Protein AF-A0A560RWA6-F1 (afdb_monomer)

Foldseek 3Di:
DDWDQDPVRDIDDPQDDDPDRDDDPVRVLVSLLVVLVVVVVVVVHDDDPVLSVVLSVQLVVVVVVLLVVLVVCCVPVVDDSNRSCVVSDDDPVNSVVSSVVSDCQVVLVVQLVVLLVLLVVLLVVCCVVCVPPDDPVLNVLLVVLSVLSNPADSVLSVVCQCQQQLLDQRPDDDSLSSNLLSVLSSVQPDRFDSDRHTWFAAPVRAIEEEYSAADADPVSVVSSLVSNQVSVVVDVSSVVSCQRHQEYEGEHDDAKDKRKHQDQDPPDPDPPDPDPDPPPPRPRPIRIHIYGYSVVVNVRRHD

Radius of gyration: 27.11 Å; Cα contacts (8 Å, |Δi|>4): 333; chains: 1; bounding box: 69×52×71 Å

Structure (mmCIF, N/CA/C/O backbone):
data_AF-A0A560RWA6-F1
#
_entry.id   AF-A0A560RWA6-F1
#
loop_
_atom_site.group_PDB
_atom_site.id
_atom_site.type_symbol
_atom_site.label_atom_id
_atom_site.label_alt_id
_atom_site.label_comp_id
_atom_site.label_asym_id
_atom_site.label_entity_id
_atom_site.label_seq_id
_atom_site.pdbx_PDB_ins_code
_atom_site.Cartn_x
_atom_site.Cartn_y
_atom_site.Cartn_z
_atom_site.occupancy
_atom_site.B_iso_or_equiv
_atom_site.auth_seq_id
_atom_site.auth_comp_id
_atom_site.auth_asym_id
_atom_site.auth_atom_id
_atom_site.pdbx_PDB_model_num
ATOM 1 N N . MET A 1 1 ? 28.363 -6.155 -43.721 1.00 52.09 1 MET A N 1
ATOM 2 C CA . MET A 1 1 ? 28.799 -5.277 -42.618 1.00 52.09 1 MET A CA 1
ATOM 3 C C . MET A 1 1 ? 30.028 -5.902 -41.984 1.00 52.09 1 MET A C 1
ATOM 5 O O . MET A 1 1 ? 30.005 -7.103 -41.743 1.00 52.09 1 MET A O 1
ATOM 9 N N . SER A 1 2 ? 31.110 -5.140 -41.837 1.00 60.78 2 SER A N 1
ATOM 10 C CA . SER A 1 2 ? 32.376 -5.583 -41.239 1.00 60.78 2 SER A CA 1
ATOM 11 C C . SER A 1 2 ? 32.522 -5.012 -39.830 1.00 60.78 2 SER A C 1
ATOM 13 O O . SER A 1 2 ? 32.092 -3.883 -39.586 1.00 60.78 2 SER A O 1
ATOM 15 N N . ASP A 1 3 ? 33.145 -5.781 -38.937 1.00 68.06 3 ASP A N 1
ATOM 16 C CA . ASP A 1 3 ? 33.464 -5.364 -37.570 1.00 68.06 3 ASP A CA 1
ATOM 17 C C . ASP A 1 3 ? 34.275 -4.054 -37.553 1.00 68.06 3 ASP A C 1
ATOM 19 O O . ASP A 1 3 ? 35.050 -3.768 -38.470 1.00 68.06 3 ASP A O 1
ATOM 23 N N . PHE A 1 4 ? 34.104 -3.258 -36.496 1.00 66.25 4 PHE A N 1
ATOM 24 C CA . PHE A 1 4 ? 34.872 -2.030 -36.280 1.00 66.25 4 PHE A CA 1
ATOM 25 C C . PHE A 1 4 ? 35.817 -2.201 -35.106 1.00 66.25 4 PHE A C 1
ATOM 27 O O . PHE A 1 4 ? 35.371 -2.478 -33.991 1.00 66.25 4 PHE A O 1
ATOM 34 N N . THR A 1 5 ? 37.107 -2.002 -35.357 1.00 72.94 5 THR A N 1
ATOM 35 C CA . THR A 1 5 ? 38.146 -2.012 -34.330 1.00 72.94 5 THR A CA 1
ATOM 36 C C . THR A 1 5 ? 38.583 -0.582 -34.054 1.00 72.94 5 THR A C 1
ATOM 38 O O . THR A 1 5 ? 39.074 0.111 -34.944 1.00 72.94 5 THR A O 1
ATOM 41 N N . ALA A 1 6 ? 38.397 -0.134 -32.817 1.00 67.50 6 ALA A N 1
ATOM 42 C CA . ALA A 1 6 ? 38.831 1.185 -32.386 1.00 67.50 6 ALA A CA 1
ATOM 43 C C . ALA A 1 6 ? 40.359 1.257 -32.212 1.00 67.50 6 ALA A C 1
ATOM 45 O O . ALA A 1 6 ? 41.015 0.220 -32.078 1.00 67.50 6 ALA A O 1
ATOM 46 N N . PRO A 1 7 ? 40.943 2.467 -32.118 1.00 69.00 7 PRO A N 1
ATOM 47 C CA . PRO A 1 7 ? 42.369 2.647 -31.823 1.00 69.00 7 PRO A CA 1
ATOM 48 C C . PRO A 1 7 ? 42.825 1.996 -30.505 1.00 69.00 7 PRO A C 1
ATOM 50 O O . PRO A 1 7 ? 44.008 1.719 -30.335 1.00 69.00 7 PRO A O 1
ATOM 53 N N . SER A 1 8 ? 41.891 1.732 -29.583 1.00 70.88 8 SER A N 1
ATOM 54 C CA . SER A 1 8 ? 42.107 0.990 -28.334 1.00 70.88 8 SER A CA 1
ATOM 55 C C . SER A 1 8 ? 42.275 -0.527 -28.522 1.00 70.88 8 SER A C 1
ATOM 57 O O . SER A 1 8 ? 42.615 -1.219 -27.567 1.00 70.88 8 SER A O 1
ATOM 59 N N . GLY A 1 9 ? 42.019 -1.061 -29.722 1.00 74.06 9 GLY A N 1
ATOM 60 C CA . GLY A 1 9 ? 42.007 -2.498 -30.021 1.00 74.06 9 GLY A CA 1
ATOM 61 C C . GLY A 1 9 ? 40.667 -3.194 -29.744 1.00 74.06 9 GLY A C 1
ATOM 62 O O . GLY A 1 9 ? 40.494 -4.364 -30.091 1.00 74.06 9 GLY A O 1
ATOM 63 N N . GLU A 1 10 ? 39.688 -2.495 -29.164 1.00 71.56 10 GLU A N 1
ATOM 64 C CA . GLU A 1 10 ? 38.352 -3.045 -28.930 1.00 71.56 10 GLU A CA 1
ATOM 65 C C . GLU A 1 10 ? 37.577 -3.192 -30.241 1.00 71.56 10 GLU A C 1
ATOM 67 O O . GLU A 1 10 ? 37.509 -2.260 -31.041 1.00 71.56 10 GLU A O 1
ATOM 72 N N . THR A 1 11 ? 36.961 -4.359 -30.447 1.00 70.19 11 THR A N 1
ATOM 73 C CA . THR A 1 11 ? 36.230 -4.678 -31.680 1.00 70.19 11 THR A CA 1
ATOM 74 C C . THR A 1 11 ? 34.738 -4.839 -31.410 1.00 70.19 11 THR A C 1
ATOM 76 O O . THR A 1 11 ? 34.338 -5.650 -30.573 1.00 70.19 11 THR A O 1
ATOM 79 N N . VAL A 1 12 ? 33.905 -4.087 -32.131 1.00 62.81 12 VAL A N 1
ATOM 80 C CA . VAL A 1 12 ? 32.448 -4.275 -32.156 1.00 62.81 12 VAL A CA 1
ATOM 81 C C . VAL A 1 12 ? 32.128 -5.375 -33.159 1.00 62.81 12 VAL A C 1
ATOM 83 O O . VAL A 1 12 ? 32.368 -5.202 -34.352 1.00 62.81 12 VAL A O 1
ATOM 86 N N . LYS A 1 13 ? 31.601 -6.499 -32.663 1.00 67.19 13 LYS A N 1
ATOM 87 C CA . LYS A 1 13 ? 31.198 -7.645 -33.484 1.00 67.19 13 LYS A CA 1
ATOM 88 C C . LYS A 1 13 ? 29.727 -7.540 -33.856 1.00 67.19 13 LYS A C 1
ATOM 90 O O . LYS A 1 13 ? 28.878 -7.455 -32.969 1.00 67.19 13 LYS A O 1
ATOM 95 N N . PHE A 1 14 ? 29.421 -7.588 -35.146 1.00 61.69 14 PHE A N 1
ATOM 96 C CA . PHE A 1 14 ? 28.035 -7.565 -35.617 1.00 61.69 14 PHE A CA 1
ATOM 97 C C . PHE A 1 14 ? 27.334 -8.923 -35.402 1.00 61.69 14 PHE A C 1
ATOM 99 O O . PHE A 1 14 ? 27.895 -9.972 -35.713 1.00 61.69 14 PHE A O 1
ATOM 106 N N . TYR A 1 15 ? 26.090 -8.901 -34.899 1.00 64.12 15 TYR A N 1
ATOM 107 C CA . TYR A 1 15 ? 25.172 -10.056 -34.793 1.00 64.12 15 TYR A CA 1
ATOM 108 C C . TYR A 1 15 ? 25.667 -11.279 -33.992 1.00 64.12 15 TYR A C 1
ATOM 110 O O . TYR A 1 15 ? 25.280 -12.413 -34.288 1.00 64.12 15 TYR A O 1
ATOM 118 N N . SER A 1 16 ? 26.502 -11.071 -32.970 1.00 67.12 16 SER A N 1
ATOM 119 C CA . SER A 1 16 ? 26.973 -12.142 -32.080 1.00 67.12 16 SER A CA 1
ATOM 120 C C . SER A 1 16 ? 26.407 -11.968 -30.670 1.00 67.12 16 SER A C 1
ATOM 122 O O . SER A 1 16 ? 26.734 -11.001 -29.986 1.00 67.12 16 SER A O 1
ATOM 124 N N . TYR A 1 17 ? 25.622 -12.942 -30.213 1.00 70.00 17 TYR A N 1
ATOM 125 C CA . TYR A 1 17 ? 25.022 -12.995 -28.876 1.00 70.00 17 TYR A CA 1
ATOM 126 C C . TYR A 1 17 ? 25.642 -14.170 -28.108 1.00 70.00 17 TYR A C 1
ATOM 128 O O . TYR A 1 17 ? 25.103 -15.275 -28.052 1.00 70.00 17 TYR A O 1
ATOM 136 N N . GLY A 1 18 ? 26.861 -13.976 -27.598 1.00 70.44 18 GLY A N 1
ATOM 137 C CA . GLY A 1 18 ? 27.653 -15.070 -27.029 1.00 70.44 18 GLY A CA 1
ATOM 138 C C . GLY A 1 18 ? 28.072 -16.080 -28.103 1.00 70.44 18 GLY A C 1
ATOM 139 O O . GLY A 1 18 ? 28.814 -15.726 -29.018 1.00 70.44 18 GLY A O 1
ATOM 140 N N . GLN A 1 19 ? 27.606 -17.327 -27.987 1.00 73.50 19 GLN A N 1
ATOM 141 C CA . GLN A 1 19 ? 27.886 -18.399 -28.957 1.00 73.50 19 GLN A CA 1
ATOM 142 C C . GLN A 1 19 ? 26.925 -18.401 -30.158 1.00 73.50 19 GLN A C 1
ATOM 144 O O . GLN A 1 19 ? 27.156 -19.132 -31.120 1.00 73.50 19 GLN A O 1
ATOM 149 N N . ILE A 1 20 ? 25.858 -17.598 -30.120 1.00 67.88 20 ILE A N 1
ATOM 150 C CA . ILE A 1 20 ? 24.831 -17.572 -31.164 1.00 67.88 20 ILE A CA 1
ATOM 151 C C . ILE A 1 20 ? 25.167 -16.477 -32.179 1.00 67.88 20 ILE A C 1
ATOM 153 O O . ILE A 1 20 ? 25.434 -15.329 -31.812 1.00 67.88 20 ILE A O 1
ATOM 157 N N . LYS A 1 21 ? 25.156 -16.843 -33.464 1.00 67.31 21 LYS A N 1
ATOM 158 C CA . LYS A 1 21 ? 25.275 -15.919 -34.596 1.00 67.31 21 LYS A CA 1
ATOM 159 C C . LYS A 1 21 ? 23.944 -15.887 -35.331 1.00 67.31 21 LYS A C 1
ATOM 161 O O . LYS A 1 21 ? 23.513 -16.940 -35.787 1.00 67.31 21 LYS A O 1
ATOM 166 N N . TYR A 1 22 ? 23.380 -14.688 -35.491 1.00 66.75 22 TYR A N 1
ATOM 167 C CA . TYR A 1 22 ? 22.053 -14.432 -36.069 1.00 66.75 22 TYR A CA 1
ATOM 168 C C . TYR A 1 22 ? 20.906 -15.011 -35.217 1.00 66.75 22 TYR A C 1
ATOM 170 O O . TYR A 1 22 ? 20.757 -16.222 -35.116 1.00 66.75 22 TYR A O 1
ATOM 178 N N . CYS A 1 23 ? 20.094 -14.136 -34.619 1.00 69.19 23 CYS A N 1
ATOM 179 C CA . CYS A 1 23 ? 18.904 -14.511 -33.849 1.00 69.19 23 CYS A CA 1
ATOM 180 C C . CYS A 1 23 ? 17.643 -13.962 -34.519 1.00 69.19 23 CYS A C 1
ATOM 182 O O . CYS A 1 23 ? 17.649 -12.845 -35.044 1.00 69.19 23 CYS A O 1
ATOM 184 N N . SER A 1 24 ? 16.559 -14.727 -34.453 1.00 74.44 24 SER A N 1
ATOM 185 C CA . SER A 1 24 ? 15.200 -14.233 -34.680 1.00 74.44 24 SER A CA 1
ATOM 186 C C . SER A 1 24 ? 14.752 -13.301 -33.545 1.00 74.44 24 SER A C 1
ATOM 188 O O . SER A 1 24 ? 15.358 -13.265 -32.473 1.00 74.44 24 SER A O 1
ATOM 190 N N . LEU A 1 25 ? 13.686 -12.529 -33.777 1.00 67.25 25 LEU A N 1
ATOM 191 C CA . LEU A 1 25 ? 13.146 -11.602 -32.773 1.00 67.25 25 LEU A CA 1
ATOM 192 C C . LEU A 1 25 ? 12.695 -12.337 -31.499 1.00 67.25 25 LEU A C 1
ATOM 194 O O . LEU A 1 25 ? 13.039 -11.907 -30.400 1.00 67.25 25 LEU A O 1
ATOM 198 N N . ASP A 1 26 ? 12.032 -13.485 -31.649 1.00 69.06 26 ASP A N 1
ATOM 199 C CA . ASP A 1 26 ? 11.571 -14.306 -30.522 1.00 69.06 26 ASP A CA 1
ATOM 200 C C . ASP A 1 26 ? 12.748 -14.896 -29.718 1.00 69.06 26 ASP A C 1
ATOM 202 O O . ASP A 1 26 ? 12.687 -15.043 -28.495 1.00 69.06 26 ASP A O 1
ATOM 206 N N . GLU A 1 27 ? 13.863 -15.215 -30.382 1.00 80.56 27 GLU A N 1
ATOM 207 C CA . GLU A 1 27 ? 15.086 -15.668 -29.711 1.00 80.56 27 GLU A CA 1
ATOM 208 C C . GLU A 1 27 ? 15.774 -14.531 -28.951 1.00 80.56 27 GLU A C 1
ATOM 210 O O . GLU A 1 27 ? 16.279 -14.758 -27.852 1.00 80.56 27 GLU A O 1
ATOM 215 N N . ILE A 1 28 ? 15.768 -13.307 -29.490 1.00 79.25 28 ILE A N 1
ATOM 216 C CA . ILE A 1 28 ? 16.325 -12.127 -28.811 1.00 79.25 28 ILE A CA 1
ATOM 217 C C . ILE A 1 28 ? 15.565 -11.862 -27.514 1.00 79.25 28 ILE A C 1
ATOM 219 O O . ILE A 1 28 ? 16.198 -11.691 -26.474 1.00 79.25 28 ILE A O 1
ATOM 223 N N . GLU A 1 29 ? 14.233 -11.897 -27.552 1.00 83.94 29 GLU A N 1
ATOM 224 C CA . GLU A 1 29 ? 13.404 -11.714 -26.360 1.00 83.94 29 GLU A CA 1
ATOM 225 C C . GLU A 1 29 ? 13.760 -12.717 -25.258 1.00 83.94 29 GLU A C 1
ATOM 227 O O . GLU A 1 29 ? 14.032 -12.333 -24.117 1.00 83.94 29 GLU A O 1
ATOM 232 N N . ASN A 1 30 ? 13.828 -14.002 -25.610 1.00 86.38 30 ASN A N 1
ATOM 233 C CA . ASN A 1 30 ? 14.147 -15.062 -24.659 1.00 86.38 30 ASN A CA 1
ATOM 234 C C . ASN A 1 30 ? 15.568 -14.934 -24.096 1.00 86.38 30 ASN A C 1
ATOM 236 O O . ASN A 1 30 ? 15.760 -15.060 -22.886 1.00 86.38 30 ASN A O 1
ATOM 240 N N . ILE A 1 31 ? 16.558 -14.625 -24.940 1.00 87.25 31 ILE A N 1
ATOM 241 C CA . ILE A 1 31 ? 17.949 -14.412 -24.513 1.00 87.25 31 ILE A CA 1
ATOM 242 C C . ILE A 1 31 ? 18.043 -13.215 -23.561 1.00 87.25 31 ILE A C 1
ATOM 244 O O . ILE A 1 31 ? 18.715 -13.293 -22.530 1.00 87.25 31 ILE A O 1
ATOM 248 N N . THR A 1 32 ? 17.363 -12.108 -23.871 1.00 86.44 32 THR A N 1
ATOM 249 C CA . THR A 1 32 ? 17.366 -10.913 -23.021 1.00 86.44 32 THR A CA 1
ATOM 250 C C . THR A 1 32 ? 16.677 -11.180 -21.686 1.00 86.44 32 THR A C 1
ATOM 252 O O . THR A 1 32 ? 17.251 -10.862 -20.644 1.00 86.44 32 THR A O 1
ATOM 255 N N . LYS A 1 33 ? 15.502 -11.824 -21.681 1.00 90.06 33 LYS A N 1
ATOM 256 C CA . LYS A 1 33 ? 14.819 -12.227 -20.440 1.00 90.06 33 LYS A CA 1
ATOM 257 C C . LYS A 1 33 ? 15.691 -13.154 -19.598 1.00 90.06 33 LYS A C 1
ATOM 259 O O . LYS A 1 33 ? 15.840 -12.932 -18.399 1.00 90.06 33 LYS A O 1
ATOM 264 N N . GLN A 1 34 ? 16.329 -14.149 -20.208 1.00 90.12 34 GLN A N 1
ATOM 265 C CA . GLN A 1 34 ? 17.222 -15.051 -19.486 1.00 90.12 34 GLN A CA 1
ATOM 266 C C . GLN A 1 34 ? 18.406 -14.299 -18.860 1.00 90.12 34 GLN A C 1
ATOM 268 O O . GLN A 1 34 ? 18.707 -14.506 -17.686 1.00 90.12 34 GLN A O 1
ATOM 273 N N . ALA A 1 35 ? 19.028 -13.371 -19.592 1.00 89.00 35 ALA A N 1
ATOM 274 C CA . ALA A 1 35 ? 20.124 -12.558 -19.068 1.00 89.00 35 ALA A CA 1
ATOM 275 C C . ALA A 1 35 ? 19.687 -11.655 -17.898 1.00 89.00 35 ALA A C 1
ATOM 277 O O . ALA A 1 35 ? 20.418 -11.529 -16.911 1.00 89.00 35 ALA A O 1
ATOM 278 N N . ILE A 1 36 ? 18.494 -11.051 -17.979 1.00 89.06 36 ILE A N 1
ATOM 279 C CA . ILE A 1 36 ? 17.901 -10.252 -16.894 1.00 89.06 36 ILE A CA 1
ATOM 280 C C . ILE A 1 36 ? 17.687 -11.127 -15.656 1.00 89.06 36 ILE A C 1
ATOM 282 O O . ILE A 1 36 ? 18.123 -10.760 -14.562 1.00 89.06 36 ILE A O 1
ATOM 286 N N . LYS A 1 37 ? 17.070 -12.299 -15.839 1.00 89.25 37 LYS A N 1
ATOM 287 C CA . LYS A 1 37 ? 16.789 -13.253 -14.765 1.00 89.25 37 LYS A CA 1
ATOM 288 C C . LYS A 1 37 ? 18.068 -13.710 -14.068 1.00 89.25 37 LYS A C 1
ATOM 290 O O . LYS A 1 37 ? 18.212 -13.523 -12.868 1.00 89.25 37 LYS A O 1
ATOM 295 N N . GLU A 1 38 ? 19.049 -14.200 -14.822 1.00 90.25 38 GLU A N 1
ATOM 296 C CA . GLU A 1 38 ? 20.334 -14.656 -14.273 1.00 90.25 38 GLU A CA 1
ATOM 297 C C . GLU A 1 38 ? 21.109 -13.546 -13.548 1.00 90.25 38 GLU A C 1
ATOM 299 O O . GLU A 1 38 ? 21.898 -13.817 -12.638 1.00 90.25 38 GLU A O 1
ATOM 304 N N . THR A 1 39 ? 20.951 -12.293 -13.977 1.00 88.00 39 THR A N 1
ATOM 305 C CA . THR A 1 39 ? 21.599 -11.142 -13.336 1.00 88.00 39 THR A CA 1
ATOM 306 C C . THR A 1 39 ? 20.939 -10.822 -11.999 1.00 88.00 39 THR A C 1
ATOM 308 O O . THR A 1 39 ? 21.638 -10.655 -11.000 1.00 88.00 39 THR A O 1
ATOM 311 N N . LEU A 1 40 ? 19.609 -10.782 -11.955 1.00 84.94 40 LEU A N 1
ATOM 312 C CA . LEU A 1 40 ? 18.861 -10.426 -10.749 1.00 84.94 40 LEU A CA 1
ATOM 313 C C . LEU A 1 40 ? 18.788 -11.584 -9.734 1.00 84.94 40 LEU A C 1
ATOM 315 O O . LEU A 1 40 ? 18.897 -11.333 -8.533 1.00 84.94 40 LEU A O 1
ATOM 319 N N . ASP A 1 41 ? 18.796 -12.842 -10.188 1.00 83.69 41 ASP A N 1
ATOM 320 C CA . ASP A 1 41 ? 18.978 -14.026 -9.331 1.00 83.69 41 ASP A CA 1
ATOM 321 C C . ASP A 1 41 ? 20.331 -13.982 -8.597 1.00 83.69 41 ASP A C 1
ATOM 323 O O . ASP A 1 41 ? 20.410 -14.225 -7.389 1.00 83.69 41 ASP A O 1
ATOM 327 N N . ARG A 1 42 ? 21.414 -13.600 -9.296 1.00 86.38 42 ARG A N 1
ATOM 328 C CA . ARG A 1 42 ? 22.746 -13.415 -8.685 1.00 86.38 42 ARG A CA 1
ATOM 329 C C . ARG A 1 42 ? 22.765 -12.312 -7.626 1.00 86.38 42 ARG A C 1
ATOM 331 O O . ARG A 1 42 ? 23.530 -12.408 -6.668 1.00 86.38 42 ARG A O 1
ATOM 338 N N . LEU A 1 43 ? 21.921 -11.295 -7.782 1.00 80.50 43 LEU A N 1
ATOM 339 C CA . LEU A 1 43 ? 21.755 -10.196 -6.829 1.00 80.50 43 LEU A CA 1
ATOM 340 C C . LEU A 1 43 ? 20.748 -10.513 -5.710 1.00 80.50 43 LEU A C 1
ATOM 342 O O . LEU A 1 43 ? 20.541 -9.679 -4.831 1.00 80.50 43 LEU A O 1
ATOM 346 N N . LYS A 1 44 ? 20.181 -11.729 -5.691 1.00 76.56 44 LYS A N 1
ATOM 347 C CA . LYS A 1 44 ? 19.150 -12.180 -4.740 1.00 76.56 44 LYS A CA 1
ATOM 348 C C . LYS A 1 44 ? 17.888 -11.312 -4.762 1.00 76.56 44 LYS A C 1
ATOM 350 O O . LYS A 1 44 ? 17.220 -11.155 -3.740 1.00 76.56 44 LYS A O 1
ATOM 355 N N . THR A 1 45 ? 17.556 -10.755 -5.920 1.00 68.69 45 THR A N 1
ATOM 356 C CA . THR A 1 45 ? 16.317 -10.010 -6.132 1.00 68.69 45 THR A CA 1
ATOM 357 C C . THR A 1 45 ? 15.213 -10.987 -6.533 1.00 68.69 45 THR A C 1
ATOM 359 O O . THR A 1 45 ? 15.387 -11.764 -7.467 1.00 68.69 45 THR A O 1
ATOM 362 N N . LEU A 1 46 ? 14.074 -10.965 -5.836 1.00 61.06 46 LEU A N 1
ATOM 363 C CA . LEU A 1 46 ? 12.899 -11.756 -6.216 1.00 61.06 46 LEU A CA 1
ATOM 364 C C . LEU A 1 46 ? 12.321 -11.260 -7.549 1.00 61.06 46 LEU A C 1
ATOM 366 O O . LEU A 1 46 ? 12.206 -10.055 -7.761 1.00 61.06 46 LEU A O 1
ATOM 370 N N . GLN A 1 47 ? 11.918 -12.188 -8.421 1.00 65.69 47 GLN A N 1
ATOM 371 C CA . GLN A 1 47 ? 11.283 -11.875 -9.701 1.00 65.69 47 GLN A CA 1
ATOM 372 C C . GLN A 1 47 ? 10.013 -12.690 -9.931 1.00 65.69 47 GLN A C 1
ATOM 374 O O . GLN A 1 47 ? 10.023 -13.914 -9.801 1.00 65.69 47 GLN A O 1
ATOM 379 N N . SER A 1 48 ? 8.942 -12.010 -10.340 1.00 70.19 48 SER A N 1
ATOM 380 C CA . SER A 1 48 ? 7.776 -12.626 -10.979 1.00 70.19 48 SER A CA 1
ATOM 381 C C . SER A 1 48 ? 7.968 -12.678 -12.502 1.00 70.19 48 SER A C 1
ATOM 383 O O . SER A 1 48 ? 8.811 -11.976 -13.068 1.00 70.19 48 SER A O 1
ATOM 385 N N . GLU A 1 49 ? 7.153 -13.477 -13.192 1.00 73.69 49 GLU A N 1
ATOM 386 C CA . GLU A 1 49 ? 7.109 -13.491 -14.661 1.00 73.69 49 GLU A CA 1
ATOM 387 C C . GLU A 1 49 ? 6.694 -12.123 -15.235 1.00 73.69 49 GLU A C 1
ATOM 389 O O . GLU A 1 49 ? 7.236 -11.669 -16.242 1.00 73.69 49 GLU A O 1
ATOM 394 N N . HIS A 1 50 ? 5.798 -11.412 -14.547 1.00 65.06 50 HIS A N 1
ATOM 395 C CA . HIS A 1 50 ? 5.387 -10.061 -14.917 1.00 65.06 50 HIS A CA 1
ATOM 396 C C . HIS A 1 50 ? 6.532 -9.044 -14.786 1.00 65.06 50 HIS A C 1
ATOM 398 O O . HIS A 1 50 ? 6.804 -8.299 -15.727 1.00 65.06 50 HIS A O 1
ATOM 404 N N . THR A 1 51 ? 7.267 -9.066 -13.671 1.00 71.12 51 THR A N 1
ATOM 405 C CA . THR A 1 51 ? 8.441 -8.204 -13.450 1.00 71.12 51 THR A CA 1
ATOM 406 C C . THR A 1 51 ? 9.538 -8.493 -14.473 1.00 71.12 51 THR A C 1
ATOM 408 O O . THR A 1 51 ? 10.191 -7.577 -14.971 1.00 71.12 51 THR A O 1
ATOM 411 N N . LEU A 1 52 ? 9.715 -9.761 -14.846 1.00 83.12 52 LEU A N 1
ATOM 412 C CA . LEU A 1 52 ? 10.640 -10.147 -15.903 1.00 83.12 52 LEU A CA 1
ATOM 413 C C . LEU A 1 52 ? 10.238 -9.551 -17.263 1.00 83.12 52 LEU A C 1
ATOM 415 O O . LEU A 1 52 ? 11.097 -9.042 -17.983 1.00 83.12 52 LEU A O 1
ATOM 419 N N . ASN A 1 53 ? 8.943 -9.561 -17.593 1.00 78.69 53 ASN A N 1
ATOM 420 C CA . ASN A 1 53 ? 8.422 -8.954 -18.819 1.00 78.69 53 ASN A CA 1
ATOM 421 C C . ASN A 1 53 ? 8.570 -7.425 -18.820 1.00 78.69 53 ASN A C 1
ATOM 423 O O . ASN A 1 53 ? 9.016 -6.867 -19.818 1.00 78.69 53 ASN A O 1
ATOM 427 N N . LEU A 1 54 ? 8.274 -6.750 -17.707 1.00 70.50 54 LEU A N 1
ATOM 428 C CA . LEU A 1 54 ? 8.454 -5.299 -17.576 1.00 70.50 54 LEU A CA 1
ATOM 429 C C . LEU A 1 54 ? 9.921 -4.887 -17.699 1.00 70.50 54 LEU A C 1
ATOM 431 O O . LEU A 1 54 ? 10.249 -3.957 -18.433 1.00 70.50 54 LEU A O 1
ATOM 435 N N . ASN A 1 55 ? 10.817 -5.608 -17.027 1.00 83.25 55 ASN A N 1
ATOM 436 C CA . ASN A 1 55 ? 12.253 -5.374 -17.135 1.00 83.25 55 ASN A CA 1
ATOM 437 C C . ASN A 1 55 ? 12.763 -5.629 -18.553 1.00 83.25 55 ASN A C 1
ATOM 439 O O . ASN A 1 55 ? 13.609 -4.884 -19.043 1.00 83.25 55 ASN A O 1
ATOM 443 N N . TYR A 1 56 ? 12.225 -6.634 -19.241 1.00 86.56 56 TYR A N 1
ATOM 444 C CA . TYR A 1 56 ? 12.504 -6.829 -20.658 1.00 86.56 56 TYR A CA 1
ATOM 445 C C . TYR A 1 56 ? 12.039 -5.637 -21.504 1.00 86.56 56 TYR A C 1
ATOM 447 O O . TYR A 1 56 ? 12.831 -5.131 -22.297 1.00 86.56 56 TYR A O 1
ATOM 455 N N . CYS A 1 57 ? 10.809 -5.149 -21.313 1.00 76.31 57 CYS A N 1
ATOM 456 C CA . CYS A 1 57 ? 10.300 -3.973 -22.020 1.00 76.31 57 CYS A CA 1
ATOM 457 C C . CYS A 1 57 ? 11.184 -2.743 -21.783 1.00 76.31 57 CYS A C 1
ATOM 459 O O . CYS A 1 57 ? 11.564 -2.089 -22.749 1.00 76.31 57 CYS A O 1
ATOM 461 N N . LEU A 1 58 ? 11.586 -2.489 -20.535 1.00 75.94 58 LEU A N 1
ATOM 462 C CA . LEU A 1 58 ? 12.486 -1.395 -20.168 1.00 75.94 58 LEU A CA 1
ATOM 463 C C . LEU A 1 58 ? 13.825 -1.491 -20.913 1.00 75.94 58 LEU A C 1
ATOM 465 O O . LEU A 1 58 ? 14.253 -0.541 -21.566 1.00 75.94 58 LEU A O 1
ATOM 469 N N . VAL A 1 59 ? 14.494 -2.648 -20.846 1.00 83.31 59 VAL A N 1
ATOM 470 C CA . VAL A 1 59 ? 15.777 -2.847 -21.537 1.00 83.31 59 VAL A CA 1
ATOM 471 C C . VAL A 1 59 ? 15.605 -2.726 -23.054 1.00 83.31 59 VAL A C 1
ATOM 473 O O . VAL A 1 59 ? 16.429 -2.097 -23.719 1.00 83.31 59 VAL A O 1
ATOM 476 N N . SER A 1 60 ? 14.523 -3.276 -23.607 1.00 79.00 60 SER A N 1
ATOM 477 C CA . SER A 1 60 ? 14.204 -3.193 -25.034 1.00 79.00 60 SER A CA 1
ATOM 478 C C . SER A 1 60 ? 13.964 -1.749 -25.489 1.00 79.00 60 SER A C 1
ATOM 480 O O . SER A 1 60 ? 14.490 -1.327 -26.523 1.00 79.00 60 SER A O 1
ATOM 482 N N . GLU A 1 61 ? 13.252 -0.947 -24.696 1.00 69.81 61 GLU A N 1
ATOM 483 C CA . GLU A 1 61 ? 13.004 0.471 -24.960 1.00 69.81 61 GLU A CA 1
ATOM 484 C C . GLU A 1 61 ? 14.295 1.295 -24.897 1.00 69.81 61 GLU A C 1
ATOM 486 O O . GLU A 1 61 ? 14.541 2.129 -25.774 1.00 69.81 61 GLU A O 1
ATOM 491 N N . GLN A 1 62 ? 15.169 1.027 -23.923 1.00 75.25 62 GLN A N 1
ATOM 492 C CA . GLN A 1 62 ? 16.476 1.681 -23.825 1.00 75.25 62 GLN A CA 1
ATOM 493 C C . GLN A 1 62 ? 17.361 1.384 -25.036 1.00 75.25 62 GLN A C 1
ATOM 495 O O . GLN A 1 62 ? 17.966 2.298 -25.606 1.00 75.25 62 GLN A O 1
ATOM 500 N N . ILE A 1 63 ? 17.416 0.116 -25.456 1.00 81.31 63 ILE A N 1
ATOM 501 C CA . ILE A 1 63 ? 18.161 -0.312 -26.645 1.00 81.31 63 ILE A CA 1
ATOM 502 C C . ILE A 1 63 ? 17.587 0.358 -27.895 1.00 81.31 63 ILE A C 1
ATOM 504 O O . ILE A 1 63 ? 18.340 0.941 -28.676 1.00 81.31 63 ILE A O 1
ATOM 508 N N . SER A 1 64 ? 16.265 0.329 -28.058 1.00 71.56 64 SER A N 1
ATOM 509 C CA . SER A 1 64 ? 15.570 0.901 -29.216 1.00 71.56 64 SER A CA 1
ATOM 510 C C . SER A 1 64 ? 15.771 2.414 -29.308 1.00 71.56 64 SER A C 1
ATOM 512 O O . SER A 1 64 ? 16.155 2.930 -30.358 1.00 71.56 64 SER A O 1
ATOM 514 N N . SER A 1 65 ? 15.616 3.130 -28.193 1.00 66.19 65 SER A N 1
ATOM 515 C CA . SER A 1 65 ? 15.850 4.576 -28.111 1.00 66.19 65 SER A CA 1
ATOM 516 C C . SER A 1 65 ? 17.290 4.936 -28.467 1.00 66.19 65 SER A C 1
ATOM 518 O O . SER A 1 65 ? 17.544 5.900 -29.196 1.00 66.19 65 SER A O 1
ATOM 520 N N . LYS A 1 66 ? 18.261 4.135 -28.011 1.00 80.56 66 LYS A N 1
ATOM 521 C CA . LYS A 1 66 ? 19.667 4.357 -28.350 1.00 80.56 66 LYS A CA 1
ATOM 522 C C . LYS A 1 66 ? 19.967 4.051 -29.814 1.00 80.56 66 LYS A C 1
ATOM 524 O O . LYS A 1 66 ? 20.730 4.793 -30.428 1.00 80.56 66 LYS A O 1
ATOM 529 N N . ALA A 1 67 ? 19.358 3.014 -30.384 1.00 76.38 67 ALA A N 1
ATOM 530 C CA . ALA A 1 67 ? 19.485 2.697 -31.802 1.00 76.38 67 ALA A CA 1
ATOM 531 C C . ALA A 1 67 ? 18.964 3.848 -32.676 1.00 76.38 67 ALA A C 1
ATOM 533 O O . ALA A 1 67 ? 19.662 4.288 -33.588 1.00 76.38 67 ALA A O 1
ATOM 534 N N . ILE A 1 68 ? 17.795 4.409 -32.344 1.00 67.94 68 ILE A N 1
ATOM 535 C CA . ILE A 1 68 ? 17.242 5.594 -33.019 1.00 67.94 68 ILE A CA 1
ATOM 536 C C . ILE A 1 68 ? 18.213 6.776 -32.921 1.00 67.94 68 ILE A C 1
ATOM 538 O O . ILE A 1 68 ? 18.501 7.426 -33.926 1.00 67.94 68 ILE A O 1
ATOM 542 N N . TYR A 1 69 ? 18.771 7.028 -31.733 1.00 74.00 69 TYR A N 1
ATOM 543 C CA . TYR A 1 69 ? 19.754 8.092 -31.542 1.00 74.00 69 TYR A CA 1
ATOM 544 C C . TYR A 1 69 ? 21.006 7.888 -32.409 1.00 74.00 69 TYR A C 1
ATOM 546 O O . TYR A 1 69 ? 21.441 8.819 -33.082 1.00 74.00 69 TYR A O 1
ATOM 554 N N . ILE A 1 70 ? 21.559 6.671 -32.452 1.00 77.00 70 ILE A N 1
ATOM 555 C CA . ILE A 1 70 ? 22.707 6.316 -33.304 1.00 77.00 70 ILE A CA 1
ATOM 556 C C . ILE A 1 70 ? 22.384 6.555 -34.785 1.00 77.00 70 ILE A C 1
ATOM 558 O O . ILE A 1 70 ? 23.186 7.157 -35.498 1.00 77.00 70 ILE A O 1
ATOM 562 N N . HIS A 1 71 ? 21.198 6.148 -35.245 1.00 71.88 71 HIS A N 1
ATOM 563 C CA . HIS A 1 71 ? 20.762 6.403 -36.618 1.00 71.88 71 HIS A CA 1
ATOM 564 C C . HIS A 1 71 ? 20.674 7.902 -36.931 1.00 71.88 71 HIS A C 1
ATOM 566 O O . HIS A 1 71 ? 21.115 8.327 -38.000 1.00 71.88 71 HIS A O 1
ATOM 572 N N . ALA A 1 72 ? 20.178 8.713 -35.994 1.00 71.56 72 ALA A N 1
ATOM 573 C CA . ALA A 1 72 ? 20.142 10.165 -36.147 1.00 71.56 72 ALA A CA 1
ATOM 574 C C . ALA A 1 72 ? 21.553 10.773 -36.243 1.00 71.56 72 ALA A C 1
ATOM 576 O O . ALA A 1 72 ? 21.776 11.670 -37.055 1.00 71.56 72 ALA A O 1
ATOM 577 N N . GLN A 1 73 ? 22.526 10.257 -35.481 1.00 74.88 73 GLN A N 1
ATOM 578 C CA . GLN A 1 73 ? 23.921 10.714 -35.549 1.00 74.88 73 GLN A CA 1
ATOM 579 C C . GLN A 1 73 ? 24.548 10.478 -36.935 1.00 74.88 73 GLN A C 1
ATOM 581 O O . GLN A 1 73 ? 25.235 11.361 -37.450 1.00 74.88 73 GLN A O 1
ATOM 586 N N . ASN A 1 74 ? 24.256 9.343 -37.580 1.00 75.75 74 ASN A N 1
ATOM 587 C CA . ASN A 1 74 ? 24.721 9.065 -38.947 1.00 75.75 74 ASN A CA 1
ATOM 588 C C . ASN A 1 74 ? 24.148 10.067 -39.958 1.00 75.75 74 ASN A C 1
ATOM 590 O O . ASN A 1 74 ? 24.863 10.562 -40.825 1.00 75.75 74 ASN A O 1
ATOM 594 N N . GLN A 1 75 ? 22.852 10.375 -39.843 1.00 73.00 75 GLN A N 1
ATOM 595 C CA . GLN A 1 75 ? 22.142 11.226 -40.802 1.00 73.00 75 GLN A CA 1
ATOM 596 C C . GLN A 1 75 ? 22.474 12.714 -40.650 1.00 73.00 75 GLN A C 1
ATOM 598 O O . GLN A 1 75 ? 22.569 13.422 -41.650 1.00 73.00 75 GLN A O 1
ATOM 603 N N . LEU A 1 76 ? 22.642 13.194 -39.415 1.00 75.25 76 LEU A N 1
ATOM 604 C CA . LEU A 1 76 ? 22.838 14.617 -39.123 1.00 75.25 76 LEU A CA 1
ATOM 605 C C . LEU A 1 76 ? 24.308 15.044 -39.146 1.00 75.25 76 LEU A C 1
ATOM 607 O O . LEU A 1 76 ? 24.606 16.184 -39.498 1.00 75.25 76 LEU A O 1
ATOM 611 N N . HIS A 1 77 ? 25.222 14.146 -38.770 1.00 75.38 77 HIS A N 1
ATOM 612 C CA . HIS A 1 77 ? 26.642 14.469 -38.599 1.00 75.38 77 HIS A CA 1
ATOM 613 C C . HIS A 1 77 ? 27.565 13.701 -39.556 1.00 75.38 77 HIS A C 1
ATOM 615 O O . HIS A 1 77 ? 28.770 13.940 -39.557 1.00 75.38 77 HIS A O 1
ATOM 621 N N . GLY A 1 78 ? 27.015 12.818 -40.399 1.00 76.75 78 GLY A N 1
ATOM 622 C CA . GLY A 1 78 ? 27.769 12.093 -41.426 1.00 76.75 78 GLY A CA 1
ATOM 623 C C . GLY A 1 78 ? 28.702 11.007 -40.885 1.00 76.75 78 GLY A C 1
ATOM 624 O O . GLY A 1 78 ? 29.571 10.542 -41.623 1.00 76.75 78 GLY A O 1
ATOM 625 N N . TYR A 1 79 ? 28.547 10.608 -39.618 1.00 80.06 79 TYR A N 1
ATOM 626 C CA . TYR A 1 79 ? 29.311 9.505 -39.037 1.00 80.06 79 TYR A CA 1
ATOM 627 C C . TYR A 1 79 ? 29.004 8.185 -39.744 1.00 80.06 79 TYR A C 1
ATOM 629 O O . TYR A 1 79 ? 27.885 7.942 -40.206 1.00 80.06 79 TYR A O 1
ATOM 637 N N . THR A 1 80 ? 30.003 7.304 -39.799 1.00 80.00 80 THR A N 1
ATOM 638 C CA . THR A 1 80 ? 29.762 5.927 -40.243 1.00 80.00 80 THR A CA 1
ATOM 639 C C . THR A 1 80 ? 28.935 5.182 -39.194 1.00 80.00 80 THR A C 1
ATOM 641 O O . THR A 1 80 ? 29.079 5.431 -37.997 1.00 80.00 80 THR A O 1
ATOM 644 N N . GLU A 1 81 ? 28.109 4.223 -39.625 1.00 76.12 81 GLU A N 1
ATOM 645 C CA . GLU A 1 81 ? 27.250 3.434 -38.722 1.00 76.12 81 GLU A CA 1
ATOM 646 C C . GLU A 1 81 ? 28.036 2.825 -37.554 1.00 76.12 81 GLU A C 1
ATOM 648 O O . GLU A 1 81 ? 27.599 2.835 -36.404 1.00 76.12 81 GLU A O 1
ATOM 653 N N . ASN A 1 82 ? 29.242 2.356 -37.862 1.00 76.62 82 ASN A N 1
ATOM 654 C CA . ASN A 1 82 ? 30.159 1.738 -36.923 1.00 76.62 82 ASN A CA 1
ATOM 655 C C . ASN A 1 82 ? 30.725 2.727 -35.895 1.00 76.62 82 ASN A C 1
ATOM 657 O O . ASN A 1 82 ? 30.829 2.403 -34.712 1.00 76.62 82 ASN A O 1
ATOM 661 N N . GLU A 1 83 ? 31.083 3.930 -36.336 1.00 79.38 83 GLU A N 1
ATOM 662 C CA . GLU A 1 83 ? 31.615 4.991 -35.482 1.00 79.38 83 GLU A CA 1
ATOM 663 C C . GLU A 1 83 ? 30.536 5.516 -34.527 1.00 79.38 83 GLU A C 1
ATOM 665 O O . GLU A 1 83 ? 30.752 5.577 -33.313 1.00 79.38 83 GLU A O 1
ATOM 670 N N . ALA A 1 84 ? 29.335 5.796 -35.038 1.00 79.50 84 ALA A N 1
ATOM 671 C CA . ALA A 1 84 ? 28.228 6.252 -34.206 1.00 79.50 84 ALA A CA 1
ATOM 672 C C . ALA A 1 84 ? 27.803 5.192 -33.180 1.00 79.50 84 ALA A C 1
ATOM 674 O O . ALA A 1 84 ? 27.573 5.536 -32.018 1.00 79.50 84 ALA A O 1
ATOM 675 N N . ALA A 1 85 ? 27.753 3.912 -33.569 1.00 78.88 85 ALA A N 1
ATOM 676 C CA . ALA A 1 85 ? 27.464 2.811 -32.653 1.00 78.88 85 ALA A CA 1
ATOM 677 C C . ALA A 1 85 ? 28.556 2.638 -31.583 1.00 78.88 85 ALA A C 1
ATOM 679 O O . ALA A 1 85 ? 28.245 2.376 -30.420 1.00 78.88 85 ALA A O 1
ATOM 680 N N . TYR A 1 86 ? 29.830 2.824 -31.946 1.00 81.75 86 TYR A N 1
ATOM 681 C CA . TYR A 1 86 ? 30.951 2.734 -31.010 1.00 81.75 86 TYR A CA 1
ATOM 682 C C . TYR A 1 86 ? 30.909 3.833 -29.941 1.00 81.75 86 TYR A C 1
ATOM 684 O O . TYR A 1 86 ? 31.118 3.541 -28.762 1.00 81.75 86 TYR A O 1
ATOM 692 N N . HIS A 1 87 ? 30.653 5.083 -30.332 1.00 82.56 87 HIS A N 1
ATOM 693 C CA . HIS A 1 87 ? 30.686 6.227 -29.414 1.00 82.56 87 HIS A CA 1
ATOM 694 C C . HIS A 1 87 ? 29.422 6.365 -28.560 1.00 82.56 87 HIS A C 1
ATOM 696 O O . HIS A 1 87 ? 29.470 6.956 -27.485 1.00 82.56 87 HIS A O 1
ATOM 702 N N . ASN A 1 88 ? 28.306 5.776 -28.991 1.00 82.19 88 ASN A N 1
ATOM 703 C CA . ASN A 1 88 ? 27.010 5.902 -28.326 1.00 82.19 88 ASN A CA 1
ATOM 704 C C . ASN A 1 88 ? 26.525 4.570 -27.752 1.00 82.19 88 ASN A C 1
ATOM 706 O O . ASN A 1 88 ? 25.350 4.223 -27.848 1.00 82.19 88 ASN A O 1
ATOM 710 N N . ARG A 1 89 ? 27.424 3.815 -27.125 1.00 83.31 89 ARG A N 1
ATOM 711 C CA . ARG A 1 89 ? 27.068 2.570 -26.436 1.00 83.31 89 ARG A CA 1
ATOM 712 C C . ARG A 1 89 ? 26.203 2.851 -25.207 1.00 83.31 89 ARG A C 1
ATOM 714 O O . ARG A 1 89 ? 26.316 3.904 -24.579 1.00 83.31 89 ARG A O 1
ATOM 721 N N . ILE A 1 90 ? 25.378 1.877 -24.841 1.00 82.00 90 ILE A N 1
ATOM 722 C CA . ILE A 1 90 ? 24.786 1.801 -23.502 1.00 82.00 90 ILE A CA 1
ATOM 723 C C . ILE A 1 90 ? 25.744 0.980 -22.644 1.00 82.00 90 ILE A C 1
ATOM 725 O O . ILE A 1 90 ? 26.145 -0.118 -23.036 1.00 82.00 90 ILE A O 1
ATOM 729 N N . SER A 1 91 ? 26.155 1.513 -21.498 1.00 87.44 91 SER A N 1
ATOM 730 C CA . SER A 1 91 ? 27.006 0.761 -20.576 1.00 87.44 91 SER A CA 1
ATOM 731 C C . SER A 1 91 ? 26.191 -0.273 -19.796 1.00 87.44 91 SER A C 1
ATOM 733 O O . SER A 1 91 ? 25.032 -0.042 -19.454 1.00 87.44 91 SER A O 1
ATOM 735 N N . ALA A 1 92 ? 26.819 -1.398 -19.439 1.00 84.38 92 ALA A N 1
ATOM 736 C CA . ALA A 1 92 ? 26.189 -2.406 -18.582 1.00 84.38 92 ALA A CA 1
ATOM 737 C C . ALA A 1 92 ? 25.748 -1.822 -17.229 1.00 84.38 92 ALA A C 1
ATOM 739 O O . ALA A 1 92 ? 24.718 -2.214 -16.693 1.00 84.38 92 ALA A O 1
ATOM 740 N N . ARG A 1 93 ? 26.502 -0.842 -16.711 1.00 85.94 93 ARG A N 1
ATOM 741 C CA . ARG A 1 93 ? 26.154 -0.106 -15.494 1.00 85.94 93 ARG A CA 1
ATOM 742 C C . ARG A 1 93 ? 24.829 0.645 -15.638 1.00 85.94 93 ARG A C 1
ATOM 744 O O . ARG A 1 93 ? 23.996 0.509 -14.760 1.00 85.94 93 ARG A O 1
ATOM 751 N N . GLN A 1 94 ? 24.614 1.366 -16.739 1.00 82.56 94 GLN A N 1
ATOM 752 C CA . GLN A 1 94 ? 23.360 2.097 -16.979 1.00 82.56 94 GLN A CA 1
ATOM 753 C C . GLN A 1 94 ? 22.150 1.163 -17.081 1.00 82.56 94 GLN A C 1
ATOM 755 O O . GLN A 1 94 ? 21.096 1.466 -16.527 1.00 82.56 94 GLN A O 1
ATOM 760 N N . ILE A 1 95 ? 22.306 0.019 -17.757 1.00 86.06 95 ILE A N 1
ATOM 761 C CA . ILE A 1 95 ? 21.245 -0.996 -17.846 1.00 86.06 95 ILE A CA 1
ATOM 762 C C . ILE A 1 95 ? 20.947 -1.559 -16.453 1.00 86.06 95 ILE A C 1
ATOM 764 O O . ILE A 1 95 ? 19.787 -1.675 -16.072 1.00 86.06 95 ILE A O 1
ATOM 768 N N . LEU A 1 96 ? 21.985 -1.875 -15.672 1.00 86.44 96 LEU A N 1
ATOM 769 C CA . LEU A 1 96 ? 21.823 -2.409 -14.323 1.00 86.44 96 LEU A CA 1
ATOM 770 C C . LEU A 1 96 ? 21.183 -1.395 -13.367 1.00 86.44 96 LEU A C 1
ATOM 772 O O . LEU A 1 96 ? 20.267 -1.762 -12.645 1.00 86.44 96 LEU A O 1
ATOM 776 N N . GLU A 1 97 ? 21.637 -0.140 -13.372 1.00 83.94 97 GLU A N 1
ATOM 777 C CA . GLU A 1 97 ? 21.033 0.945 -12.585 1.00 83.94 97 GLU A CA 1
ATOM 778 C C . GLU A 1 97 ? 19.549 1.081 -12.934 1.00 83.94 97 GLU A C 1
ATOM 780 O O . GLU A 1 97 ? 18.715 1.072 -12.042 1.00 83.94 97 GLU A O 1
ATOM 785 N N . SER A 1 98 ? 19.205 1.051 -14.223 1.00 78.75 98 SER A N 1
ATOM 786 C CA . SER A 1 98 ? 17.809 1.123 -14.664 1.00 78.75 98 SER A CA 1
ATOM 787 C C . SER A 1 98 ? 16.974 -0.078 -14.221 1.00 78.75 98 SER A C 1
ATOM 789 O O . SER A 1 98 ? 15.828 0.093 -13.834 1.00 78.75 98 SER A O 1
ATOM 791 N N . LEU A 1 99 ? 17.530 -1.292 -14.256 1.00 81.38 99 LEU A N 1
ATOM 792 C CA . LEU A 1 99 ? 16.855 -2.505 -13.780 1.00 81.38 99 LEU A CA 1
ATOM 793 C C . LEU A 1 99 ? 16.647 -2.516 -12.260 1.00 81.38 99 LEU A C 1
ATOM 795 O O . LEU A 1 99 ? 15.688 -3.118 -11.787 1.00 81.38 99 LEU A O 1
ATOM 799 N N . LEU A 1 100 ? 17.554 -1.899 -11.500 1.00 77.44 100 LEU A N 1
ATOM 800 C CA . LEU A 1 100 ? 17.467 -1.800 -10.041 1.00 77.44 100 LEU A CA 1
ATOM 801 C C . LEU A 1 100 ? 16.573 -0.634 -9.592 1.00 77.44 100 LEU A C 1
ATOM 803 O O . LEU A 1 100 ? 15.900 -0.752 -8.567 1.00 77.44 100 LEU A O 1
ATOM 807 N N . ASP A 1 101 ? 16.536 0.449 -10.370 1.00 71.00 101 ASP A N 1
ATOM 808 C CA . ASP A 1 101 ? 15.622 1.580 -10.188 1.00 71.00 101 ASP A CA 1
ATOM 809 C C . ASP A 1 101 ? 14.200 1.254 -10.656 1.00 71.00 101 ASP A C 1
ATOM 811 O O . ASP A 1 101 ? 13.244 1.845 -10.153 1.00 71.00 101 ASP A O 1
ATOM 815 N N . ASN A 1 102 ? 14.034 0.299 -11.583 1.00 62.03 102 ASN A N 1
ATOM 816 C CA . ASN A 1 102 ? 12.727 -0.205 -11.987 1.00 62.03 102 ASN A CA 1
ATOM 817 C C . ASN A 1 102 ? 12.167 -1.084 -10.866 1.00 62.03 102 ASN A C 1
ATOM 819 O O . ASN A 1 102 ? 12.332 -2.302 -10.789 1.00 62.03 102 ASN A O 1
ATOM 823 N N . GLN A 1 103 ? 11.580 -0.387 -9.913 1.00 55.16 103 GLN A N 1
ATOM 824 C CA . GLN A 1 103 ? 11.131 -0.909 -8.653 1.00 55.16 103 GLN A CA 1
ATOM 825 C C . GLN A 1 103 ? 9.988 -1.933 -8.853 1.00 55.16 103 GLN A C 1
ATOM 827 O O . GLN A 1 103 ? 8.971 -1.593 -9.459 1.00 55.16 103 GLN A O 1
ATOM 832 N N . PRO A 1 104 ? 10.070 -3.156 -8.275 1.00 46.97 104 PRO A N 1
ATOM 833 C CA . PRO A 1 104 ? 9.007 -4.186 -8.276 1.00 46.97 104 PRO A CA 1
ATOM 834 C C . PRO A 1 104 ? 7.650 -3.752 -7.689 1.00 46.97 104 PRO A C 1
ATOM 836 O O . PRO A 1 104 ? 6.743 -4.555 -7.517 1.00 46.97 104 PRO A O 1
ATOM 839 N N . HIS A 1 105 ? 7.521 -2.487 -7.304 1.00 43.94 105 HIS A N 1
ATOM 840 C CA . HIS A 1 105 ? 6.423 -1.914 -6.535 1.00 43.94 105 HIS A CA 1
ATOM 841 C C . HIS A 1 105 ? 5.228 -1.572 -7.435 1.00 43.94 105 HIS A C 1
ATOM 843 O O . HIS A 1 105 ? 4.145 -1.292 -6.936 1.00 43.94 105 HIS A O 1
ATOM 849 N N . LEU A 1 106 ? 5.432 -1.604 -8.757 1.00 45.94 106 LEU A N 1
ATOM 850 C CA . LEU A 1 106 ? 4.384 -1.473 -9.771 1.00 45.94 106 LEU A CA 1
ATOM 851 C C . LEU A 1 106 ? 3.753 -2.825 -10.138 1.00 45.94 106 LEU A C 1
ATOM 853 O O . LEU A 1 106 ? 2.693 -2.862 -10.763 1.00 45.94 106 LEU A O 1
ATOM 857 N N . ASP A 1 107 ? 4.376 -3.939 -9.742 1.00 54.03 107 ASP A N 1
ATOM 858 C CA . ASP A 1 107 ? 3.776 -5.259 -9.877 1.00 54.03 107 ASP A CA 1
ATOM 859 C C . ASP A 1 107 ? 2.831 -5.481 -8.699 1.00 54.03 107 ASP A C 1
ATOM 861 O O . ASP A 1 107 ? 3.225 -5.888 -7.608 1.00 54.03 107 ASP A O 1
ATOM 865 N N . VAL A 1 108 ? 1.556 -5.197 -8.937 1.00 51.94 108 VAL A N 1
ATOM 866 C CA . VAL A 1 108 ? 0.498 -5.342 -7.937 1.00 51.94 108 VAL A CA 1
ATOM 867 C C . VAL A 1 108 ? 0.383 -6.784 -7.429 1.00 51.94 108 VAL A C 1
ATOM 869 O O . VAL A 1 108 ? -0.066 -6.985 -6.308 1.00 51.94 108 VAL A O 1
ATOM 872 N N . GLU A 1 109 ? 0.808 -7.798 -8.190 1.00 50.38 109 GLU A N 1
ATOM 873 C CA . GLU A 1 109 ? 0.798 -9.191 -7.727 1.00 50.38 109 GLU A CA 1
ATOM 874 C C . GLU A 1 109 ? 1.972 -9.487 -6.792 1.00 50.38 109 GLU A C 1
ATOM 876 O O . GLU A 1 109 ? 1.765 -10.071 -5.726 1.00 50.38 109 GLU A O 1
ATOM 881 N N . TYR A 1 110 ? 3.184 -9.036 -7.140 1.00 53.75 110 TYR A N 1
ATOM 882 C CA . TYR A 1 110 ? 4.348 -9.081 -6.242 1.00 53.75 110 TYR A CA 1
ATOM 883 C C . TYR A 1 110 ? 4.064 -8.310 -4.950 1.00 53.75 110 TYR A C 1
ATOM 885 O O . TYR A 1 110 ? 4.293 -8.798 -3.845 1.00 53.75 110 TYR A O 1
ATOM 893 N N . PHE A 1 111 ? 3.490 -7.125 -5.099 1.00 54.84 111 PHE A N 1
ATOM 894 C CA . PHE A 1 111 ? 3.129 -6.241 -4.015 1.00 54.84 111 PHE A CA 1
ATOM 895 C C . PHE A 1 111 ? 1.996 -6.807 -3.147 1.00 54.84 111 PHE A C 1
ATOM 897 O O . PHE A 1 111 ? 2.099 -6.786 -1.922 1.00 54.84 111 PHE A O 1
ATOM 904 N N . ALA A 1 112 ? 0.954 -7.393 -3.744 1.00 55.41 112 ALA A N 1
ATOM 905 C CA . ALA A 1 112 ? -0.082 -8.104 -3.001 1.00 55.41 112 ALA A CA 1
ATOM 906 C C . ALA A 1 112 ? 0.512 -9.299 -2.247 1.00 55.41 112 ALA A C 1
ATOM 908 O O . ALA A 1 112 ? 0.154 -9.527 -1.096 1.00 55.41 112 ALA A O 1
ATOM 909 N N . ALA A 1 113 ? 1.440 -10.048 -2.848 1.00 58.50 113 ALA A N 1
ATOM 910 C CA . ALA A 1 113 ? 2.121 -11.155 -2.182 1.00 58.50 113 ALA A CA 1
ATOM 911 C C . ALA A 1 113 ? 3.006 -10.685 -1.011 1.00 58.50 113 ALA A C 1
ATO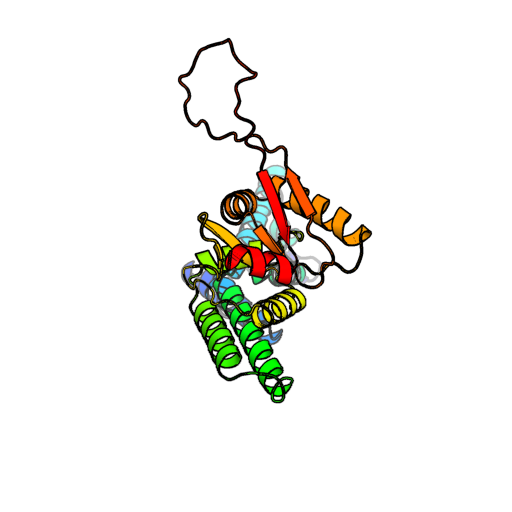M 913 O O . ALA A 1 113 ? 2.983 -11.307 0.053 1.00 58.50 113 ALA A O 1
ATOM 914 N N . GLU A 1 114 ? 3.742 -9.582 -1.170 1.00 61.81 114 GLU A N 1
ATOM 915 C CA . GLU A 1 114 ? 4.556 -8.976 -0.110 1.00 61.81 114 GLU A CA 1
ATOM 916 C C . GLU A 1 114 ? 3.681 -8.443 1.033 1.00 61.81 114 GLU A C 1
ATOM 918 O O . GLU A 1 114 ? 3.905 -8.800 2.190 1.00 61.81 114 GLU A O 1
ATOM 923 N N . LEU A 1 115 ? 2.630 -7.680 0.714 1.00 64.69 115 LEU A N 1
ATOM 924 C CA . LEU A 1 115 ? 1.652 -7.173 1.678 1.00 64.69 115 LEU A CA 1
ATOM 925 C C . LEU A 1 115 ? 0.991 -8.315 2.459 1.00 64.69 115 LEU A C 1
ATOM 927 O O . LEU A 1 115 ? 0.914 -8.267 3.686 1.00 64.69 115 LEU A O 1
ATOM 931 N N . ARG A 1 116 ? 0.570 -9.379 1.763 1.00 66.44 116 ARG A N 1
ATOM 932 C CA . ARG A 1 116 ? 0.012 -10.592 2.378 1.00 66.44 116 ARG A CA 1
ATOM 933 C C . ARG A 1 116 ? 1.008 -11.239 3.336 1.00 66.44 116 ARG A C 1
ATOM 935 O O . ARG A 1 116 ? 0.643 -11.549 4.465 1.00 66.44 116 ARG A O 1
ATOM 942 N N . ASN A 1 117 ? 2.258 -11.428 2.915 1.00 65.06 117 ASN A N 1
ATOM 943 C CA . ASN A 1 117 ? 3.291 -12.045 3.747 1.00 65.06 117 ASN A CA 1
ATOM 944 C C . ASN A 1 117 ? 3.568 -11.222 5.015 1.00 65.06 117 ASN A C 1
ATOM 946 O O . ASN A 1 117 ? 3.653 -11.768 6.112 1.00 65.06 117 ASN A O 1
ATOM 950 N N . GLU A 1 118 ? 3.664 -9.899 4.890 1.00 67.81 118 GLU A N 1
ATOM 951 C CA . GLU A 1 118 ? 3.892 -9.025 6.040 1.00 67.81 118 GLU A CA 1
ATOM 952 C C . GLU A 1 118 ? 2.676 -8.976 6.980 1.00 67.81 118 GLU A C 1
ATOM 954 O O . GLU A 1 118 ? 2.867 -8.986 8.195 1.00 67.81 118 GLU A O 1
ATOM 959 N N . PHE A 1 119 ? 1.437 -9.014 6.477 1.00 67.19 119 PHE A N 1
ATOM 960 C CA . PHE A 1 119 ? 0.252 -9.164 7.334 1.00 67.19 119 PHE A CA 1
ATOM 961 C C . PHE A 1 119 ? 0.291 -10.460 8.157 1.00 67.19 119 PHE A C 1
ATOM 963 O O . PHE A 1 119 ? 0.053 -10.422 9.364 1.00 67.19 119 PHE A O 1
ATOM 970 N N . PHE A 1 120 ? 0.649 -11.592 7.541 1.00 63.41 120 PHE A N 1
ATOM 971 C CA . PHE A 1 120 ? 0.741 -12.878 8.241 1.00 63.41 120 PHE A CA 1
ATOM 972 C C . PHE A 1 120 ? 1.836 -12.908 9.303 1.00 63.41 120 PHE A C 1
ATOM 974 O O . PHE A 1 120 ? 1.574 -13.345 10.421 1.00 63.41 120 PHE A O 1
ATOM 981 N N . LYS A 1 121 ? 3.032 -12.391 8.998 1.00 68.25 121 LYS A N 1
ATOM 982 C CA . LYS A 1 121 ? 4.112 -12.285 9.993 1.00 68.25 121 LYS A CA 1
ATOM 983 C C . LYS A 1 121 ? 3.691 -11.459 11.206 1.00 68.25 121 LYS A C 1
ATOM 985 O O . LYS A 1 121 ? 4.022 -11.811 12.331 1.00 68.25 121 LYS A O 1
ATOM 990 N N . ASN A 1 122 ? 2.953 -10.368 10.986 1.00 68.25 122 ASN A N 1
ATOM 991 C CA . ASN A 1 122 ? 2.457 -9.533 12.080 1.00 68.25 122 ASN A CA 1
ATOM 992 C C . ASN A 1 122 ? 1.364 -10.232 12.901 1.00 68.25 122 ASN A C 1
ATOM 994 O O . ASN A 1 122 ? 1.312 -10.039 14.113 1.00 68.25 122 ASN A O 1
ATOM 998 N N . LEU A 1 123 ? 0.509 -11.049 12.276 1.00 62.44 123 LEU A N 1
ATOM 999 C CA . LEU A 1 123 ? -0.447 -11.887 13.002 1.00 62.44 123 LEU A CA 1
ATOM 1000 C C . LEU A 1 123 ? 0.275 -12.921 13.872 1.00 62.44 123 LEU A C 1
ATOM 1002 O O . LEU A 1 123 ? -0.059 -13.049 15.044 1.00 62.44 123 LEU A O 1
ATOM 1006 N N . GLU A 1 124 ? 1.249 -13.637 13.311 1.00 65.56 124 GLU A N 1
ATOM 1007 C CA . GLU A 1 124 ? 2.029 -14.649 14.031 1.00 65.56 124 GLU A CA 1
ATOM 1008 C C . GLU A 1 124 ? 2.732 -14.029 15.245 1.00 65.56 124 GLU A C 1
ATOM 1010 O O . GLU A 1 124 ? 2.504 -14.470 16.370 1.00 65.56 124 GLU A O 1
ATOM 1015 N N . ALA A 1 125 ? 3.440 -12.912 15.041 1.00 68.50 125 ALA A N 1
ATOM 1016 C CA . ALA A 1 125 ? 4.072 -12.156 16.121 1.00 68.50 125 ALA A CA 1
ATOM 1017 C C . ALA A 1 125 ? 3.061 -11.688 17.183 1.00 68.50 125 ALA A C 1
ATOM 1019 O O . ALA A 1 125 ? 3.320 -11.768 18.378 1.00 68.50 125 ALA A O 1
ATOM 1020 N N . ARG A 1 126 ? 1.867 -11.239 16.773 1.00 64.94 126 ARG A N 1
ATOM 1021 C CA . ARG A 1 126 ? 0.830 -10.793 17.713 1.00 64.94 126 ARG A CA 1
ATOM 1022 C C . ARG A 1 126 ? 0.247 -11.941 18.533 1.00 64.94 126 ARG A C 1
ATOM 1024 O O . ARG A 1 126 ? -0.031 -11.759 19.715 1.00 64.94 126 ARG A O 1
ATOM 1031 N N . VAL A 1 127 ? 0.030 -13.100 17.916 1.00 60.22 127 VAL A N 1
ATOM 1032 C CA . VAL A 1 127 ? -0.427 -14.297 18.630 1.00 60.22 127 VAL A CA 1
ATOM 1033 C C . VAL A 1 127 ? 0.621 -14.726 19.653 1.00 60.22 127 VAL A C 1
ATOM 1035 O O . VAL A 1 127 ? 0.232 -15.111 20.748 1.00 60.22 127 VAL A O 1
ATOM 1038 N N . GLU A 1 128 ? 1.914 -14.606 19.342 1.00 61.34 128 GLU A N 1
ATOM 1039 C CA . GLU A 1 128 ? 3.007 -14.870 20.288 1.00 61.34 128 GLU A CA 1
ATOM 1040 C C . GLU A 1 128 ? 3.072 -13.840 21.433 1.00 61.34 128 GLU A C 1
ATOM 1042 O O . GLU A 1 128 ? 3.237 -14.226 22.593 1.00 61.34 128 GLU A O 1
ATOM 1047 N N . ASP A 1 129 ? 2.881 -12.550 21.137 1.00 63.62 129 ASP A N 1
ATOM 1048 C CA . ASP A 1 129 ? 3.030 -11.449 22.102 1.00 63.62 129 ASP A CA 1
ATOM 1049 C C . ASP A 1 129 ? 1.804 -11.241 23.022 1.00 63.62 129 ASP A C 1
ATOM 1051 O O . ASP A 1 129 ? 1.951 -10.819 24.172 1.00 63.62 129 ASP A O 1
ATOM 1055 N N . GLU A 1 130 ? 0.580 -11.518 22.551 1.00 60.22 130 GLU A N 1
ATOM 1056 C CA . GLU A 1 130 ? -0.678 -11.178 23.249 1.00 60.22 130 GLU A CA 1
ATOM 1057 C C . GLU A 1 130 ? -1.450 -12.393 23.819 1.00 60.22 130 GLU A C 1
ATOM 1059 O O . GLU A 1 130 ? -2.612 -12.247 24.212 1.00 60.22 130 GLU A O 1
ATOM 1064 N N . VAL A 1 131 ? -0.819 -13.575 23.949 1.00 55.12 131 VAL A N 1
ATOM 1065 C CA . VAL A 1 131 ? -1.446 -14.829 24.456 1.00 55.12 131 VAL A CA 1
ATOM 1066 C C . VAL A 1 131 ? -2.250 -14.629 25.752 1.00 55.12 131 VAL A C 1
ATOM 1068 O O . VAL A 1 131 ? -3.257 -15.295 25.979 1.00 55.12 131 VAL A O 1
ATOM 1071 N N . VAL A 1 132 ? -1.826 -13.702 26.616 1.00 56.62 132 VAL A N 1
ATOM 1072 C CA . VAL A 1 132 ? -2.406 -13.491 27.954 1.00 56.62 132 VAL A CA 1
ATOM 1073 C C . VAL A 1 132 ? -3.630 -12.550 27.946 1.00 56.62 132 VAL A C 1
ATOM 1075 O O . VAL A 1 132 ? -4.343 -12.475 28.943 1.00 56.62 132 VAL A O 1
ATOM 1078 N N . GLY A 1 133 ? -3.916 -11.850 26.840 1.00 60.34 133 GLY A N 1
ATOM 1079 C CA . GLY A 1 133 ? -4.979 -10.831 26.762 1.00 60.34 133 GLY A CA 1
ATOM 1080 C C . GLY A 1 133 ? -6.006 -11.013 25.641 1.00 60.34 133 GLY A C 1
ATOM 1081 O O . GLY A 1 133 ? -7.000 -10.283 25.607 1.00 60.34 133 GLY A O 1
ATOM 1082 N N . LEU A 1 134 ? -5.797 -11.961 24.725 1.00 64.88 134 LEU A N 1
ATOM 1083 C CA . LEU A 1 134 ? -6.699 -12.179 23.596 1.00 64.88 134 LEU A CA 1
ATOM 1084 C C . LEU A 1 134 ? -7.908 -13.034 24.012 1.00 64.88 134 LEU A C 1
ATOM 1086 O O . LEU A 1 134 ? -7.769 -14.205 24.361 1.00 64.88 134 LEU A O 1
ATOM 1090 N N . THR A 1 135 ? -9.115 -12.467 23.951 1.00 74.50 135 THR A N 1
ATOM 1091 C CA . THR A 1 135 ? -10.343 -13.268 24.065 1.00 74.50 135 THR A CA 1
ATOM 1092 C C . THR A 1 135 ? -10.518 -14.132 22.816 1.00 74.50 135 THR A C 1
ATOM 1094 O O . THR A 1 135 ? -10.085 -13.751 21.727 1.00 74.50 135 THR A O 1
ATOM 1097 N N . GLU A 1 136 ? -11.199 -15.273 22.943 1.00 74.31 136 GLU A N 1
ATOM 1098 C CA . GLU A 1 136 ? -11.504 -16.153 21.803 1.00 74.31 136 GLU A CA 1
ATOM 1099 C C . GLU A 1 136 ? -12.228 -15.397 20.677 1.00 74.31 136 GLU A C 1
ATOM 1101 O O . GLU A 1 136 ? -11.882 -15.530 19.506 1.00 74.31 136 GLU A O 1
ATOM 1106 N N . GLN A 1 137 ? -13.170 -14.520 21.032 1.00 79.25 137 GLN A N 1
ATOM 1107 C CA . GLN A 1 137 ? -13.886 -13.694 20.062 1.00 79.25 137 GLN A CA 1
ATOM 1108 C C . GLN A 1 137 ? -12.956 -12.715 19.328 1.00 79.25 137 GLN A C 1
ATOM 1110 O O . GLN A 1 137 ? -13.039 -12.587 18.109 1.00 79.25 137 GLN A O 1
ATOM 1115 N N . ASN A 1 138 ? -12.039 -12.051 20.042 1.00 74.94 138 ASN A N 1
ATOM 1116 C CA . ASN A 1 138 ? -11.069 -11.152 19.413 1.00 74.94 138 ASN A CA 1
ATOM 1117 C C . ASN A 1 138 ? -10.105 -11.922 18.503 1.00 74.94 138 ASN A C 1
ATOM 1119 O O . ASN A 1 138 ? -9.807 -11.457 17.406 1.00 74.94 138 ASN A O 1
ATOM 1123 N N . TYR A 1 139 ? -9.661 -13.110 18.923 1.00 74.69 139 TYR A N 1
ATOM 1124 C CA . TYR A 1 139 ? -8.826 -13.987 18.104 1.00 74.69 139 TYR A CA 1
ATOM 1125 C C . TYR A 1 139 ? -9.511 -14.360 16.785 1.00 74.69 139 TYR A C 1
ATOM 1127 O O . TYR A 1 139 ? -8.910 -14.232 15.715 1.00 74.69 139 TYR A O 1
ATOM 1135 N N . LEU A 1 140 ? -10.773 -14.798 16.854 1.00 78.31 140 LEU A N 1
ATOM 1136 C CA . LEU A 1 140 ? -11.549 -15.198 15.682 1.00 78.31 140 LEU A CA 1
ATOM 1137 C C . LEU A 1 140 ? -11.766 -14.023 14.727 1.00 78.31 140 LEU A C 1
ATOM 1139 O O . LEU A 1 140 ? -11.462 -14.164 13.544 1.00 78.31 140 LEU A O 1
ATOM 1143 N N . ARG A 1 141 ? -12.187 -12.859 15.241 1.00 83.12 141 ARG A N 1
ATOM 1144 C CA . ARG A 1 141 ? -12.383 -11.642 14.438 1.00 83.12 141 ARG A CA 1
ATOM 1145 C C . ARG A 1 141 ? -11.108 -11.236 13.707 1.00 83.12 141 ARG A C 1
ATOM 1147 O O . ARG A 1 141 ? -11.116 -11.038 12.494 1.00 83.12 141 ARG A O 1
ATOM 1154 N N . ILE A 1 142 ? -9.995 -11.153 14.436 1.00 74.19 142 ILE A N 1
ATOM 1155 C CA . ILE A 1 142 ? -8.693 -10.796 13.867 1.00 74.19 142 ILE A CA 1
ATOM 1156 C C . ILE A 1 142 ? -8.301 -11.808 12.780 1.00 74.19 142 ILE A C 1
ATOM 1158 O O . ILE A 1 142 ? -7.960 -11.421 11.663 1.00 74.19 142 ILE A O 1
ATOM 1162 N N . THR A 1 143 ? -8.411 -13.106 13.068 1.00 75.38 143 THR A N 1
ATOM 1163 C CA . THR A 1 143 ? -8.087 -14.178 12.113 1.00 75.38 143 THR A CA 1
ATOM 1164 C C . THR A 1 143 ? -8.952 -14.109 10.851 1.00 75.38 143 THR A C 1
ATOM 1166 O O . THR A 1 143 ? -8.455 -14.327 9.744 1.00 75.38 143 THR A O 1
ATOM 1169 N N . GLU A 1 144 ? -10.240 -13.796 10.989 1.00 82.00 144 GLU A N 1
ATOM 1170 C CA . GLU A 1 144 ? -11.159 -13.657 9.862 1.00 82.00 144 GLU A CA 1
ATOM 1171 C C . GLU A 1 144 ? -10.828 -12.436 8.997 1.00 82.00 144 GLU A C 1
ATOM 1173 O O . GLU A 1 144 ? -10.732 -12.575 7.776 1.00 82.00 144 GLU A O 1
ATOM 1178 N N . MET A 1 145 ? -10.537 -11.282 9.612 1.00 81.62 145 MET A N 1
ATOM 1179 C CA . MET A 1 145 ? -10.035 -10.102 8.897 1.00 81.62 145 MET A CA 1
ATOM 1180 C C . MET A 1 145 ? -8.779 -10.427 8.090 1.00 81.62 145 MET A C 1
ATOM 1182 O O . MET A 1 145 ? -8.685 -10.064 6.919 1.00 81.62 145 MET A O 1
ATOM 1186 N N . PHE A 1 146 ? -7.826 -11.146 8.682 1.00 74.69 146 PHE A N 1
ATOM 1187 C CA . PHE A 1 146 ? -6.600 -11.535 7.990 1.00 74.69 146 PHE A CA 1
ATOM 1188 C C . PHE A 1 146 ? -6.847 -12.488 6.829 1.00 74.69 146 PHE A C 1
ATOM 1190 O O . PHE A 1 146 ? -6.291 -12.295 5.747 1.00 74.69 146 PHE A O 1
ATOM 1197 N N . ARG A 1 147 ? -7.703 -13.497 7.023 1.00 77.75 147 ARG A N 1
ATOM 1198 C CA . ARG A 1 147 ? -8.093 -14.406 5.941 1.00 77.75 147 ARG A CA 1
ATOM 1199 C C . ARG A 1 147 ? -8.731 -13.632 4.791 1.00 77.75 147 ARG A C 1
AT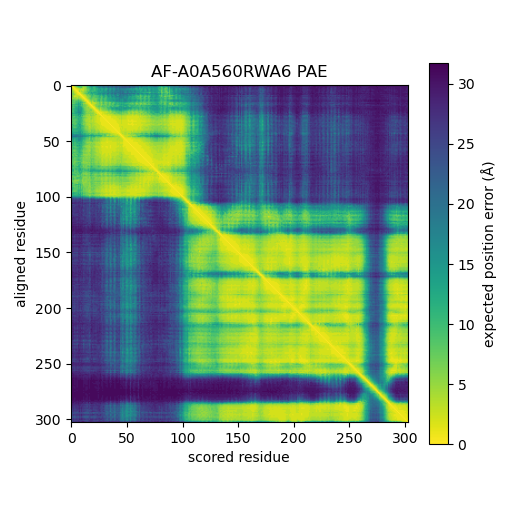OM 1201 O O . ARG A 1 147 ? -8.437 -13.922 3.635 1.00 77.75 147 ARG A O 1
ATOM 1208 N N . HIS A 1 148 ? -9.568 -12.648 5.104 1.00 85.00 148 HIS A N 1
ATOM 1209 C CA . HIS A 1 148 ? -10.199 -11.796 4.105 1.00 85.00 148 HIS A CA 1
ATOM 1210 C C . HIS A 1 148 ? -9.179 -10.940 3.348 1.00 85.00 148 HIS A C 1
ATOM 1212 O O . HIS A 1 148 ? -9.136 -10.990 2.121 1.00 85.00 148 HIS A O 1
ATOM 1218 N N . LEU A 1 149 ? -8.288 -10.246 4.065 1.00 78.31 149 LEU A N 1
ATOM 1219 C CA . LEU A 1 149 ? -7.183 -9.477 3.478 1.00 78.31 149 LEU A CA 1
ATOM 1220 C C . LEU A 1 149 ? -6.301 -10.339 2.559 1.00 78.31 149 LEU A C 1
ATOM 1222 O O . LEU A 1 149 ? -5.834 -9.871 1.521 1.00 78.31 149 LEU A O 1
ATOM 1226 N N . TYR A 1 150 ? -6.107 -11.616 2.902 1.00 72.19 150 TYR A N 1
ATOM 1227 C CA . TYR A 1 150 ? -5.318 -12.551 2.102 1.00 72.19 150 TYR A CA 1
ATOM 1228 C C . TYR A 1 150 ? -5.926 -12.849 0.731 1.00 72.19 150 TYR A C 1
ATOM 1230 O O . TYR A 1 150 ? -5.199 -12.963 -0.255 1.00 72.19 150 TYR A O 1
ATOM 1238 N N . ILE A 1 151 ? -7.249 -12.974 0.659 1.00 76.06 151 ILE A N 1
ATOM 1239 C CA . ILE A 1 151 ? -7.955 -13.332 -0.577 1.00 76.06 151 ILE A CA 1
ATOM 1240 C C . ILE A 1 151 ? -8.447 -12.113 -1.360 1.00 76.06 151 ILE A C 1
ATOM 1242 O O . ILE A 1 151 ? -9.127 -12.289 -2.372 1.00 76.06 151 ILE A O 1
ATOM 1246 N N . LEU A 1 152 ? -8.113 -10.892 -0.921 1.00 78.00 152 LEU A N 1
ATOM 1247 C CA . LEU A 1 152 ? -8.540 -9.675 -1.605 1.00 78.00 152 LEU A CA 1
ATOM 1248 C C . LEU A 1 152 ? -8.109 -9.683 -3.079 1.00 78.00 152 LEU A C 1
ATOM 1250 O O . LEU A 1 152 ? -6.946 -10.000 -3.382 1.00 78.00 152 LEU A O 1
ATOM 1254 N N . PRO A 1 153 ? -9.021 -9.316 -3.999 1.00 79.06 153 PRO A N 1
ATOM 1255 C CA . PRO A 1 153 ? -8.688 -9.165 -5.402 1.00 79.06 153 PRO A CA 1
ATOM 1256 C C . PRO A 1 153 ? -7.747 -7.975 -5.592 1.00 79.06 153 PRO A C 1
ATOM 1258 O O . PRO A 1 153 ? -7.737 -7.029 -4.804 1.00 79.06 153 PRO A O 1
ATOM 1261 N N . LYS A 1 154 ? -6.990 -8.008 -6.691 1.00 72.19 154 LYS A N 1
ATOM 1262 C CA . LYS A 1 154 ? -5.983 -7.001 -7.053 1.00 72.19 154 LYS A CA 1
ATOM 1263 C C . LYS A 1 154 ? -6.475 -5.557 -6.865 1.00 72.19 154 LYS A C 1
ATOM 1265 O O . LYS A 1 154 ? -5.819 -4.769 -6.194 1.00 72.19 154 LYS A O 1
ATOM 1270 N N . ILE A 1 155 ? -7.655 -5.250 -7.401 1.00 81.00 155 ILE A N 1
ATOM 1271 C CA . ILE A 1 155 ? -8.242 -3.907 -7.342 1.00 81.00 155 ILE A CA 1
ATOM 1272 C C . ILE A 1 155 ? -8.495 -3.427 -5.906 1.00 81.00 155 ILE A C 1
ATOM 1274 O O . ILE A 1 155 ? -8.277 -2.262 -5.599 1.00 81.00 155 ILE A O 1
ATOM 1278 N N . ASP A 1 156 ? -8.911 -4.309 -4.998 1.00 86.06 156 ASP A N 1
ATOM 1279 C CA . ASP A 1 156 ? -9.172 -3.922 -3.610 1.00 86.06 156 ASP A CA 1
ATOM 1280 C C . ASP A 1 156 ? -7.885 -3.856 -2.785 1.00 86.06 156 ASP A C 1
ATOM 1282 O O . ASP A 1 156 ? -7.806 -3.065 -1.846 1.00 86.06 156 ASP A O 1
ATOM 1286 N N . VAL A 1 157 ? -6.853 -4.620 -3.165 1.00 78.75 157 VAL A N 1
ATOM 1287 C CA . VAL A 1 157 ? -5.501 -4.436 -2.624 1.00 78.75 157 VAL A CA 1
ATOM 1288 C C . VAL A 1 157 ? -4.994 -3.037 -2.970 1.00 78.75 157 VAL A C 1
ATOM 1290 O O . VAL A 1 157 ? -4.583 -2.317 -2.069 1.00 78.75 157 VAL A O 1
ATOM 1293 N N . GLU A 1 158 ? -5.088 -2.604 -4.228 1.00 77.25 158 GLU A N 1
ATOM 1294 C CA . GLU A 1 158 ? -4.669 -1.255 -4.644 1.00 77.25 158 GLU A CA 1
ATOM 1295 C C . GLU A 1 158 ? -5.382 -0.158 -3.841 1.00 77.25 158 GLU A C 1
ATOM 1297 O O . GLU A 1 158 ? -4.732 0.752 -3.323 1.00 77.25 158 GLU A O 1
ATOM 1302 N N . LYS A 1 159 ? -6.706 -0.271 -3.668 1.00 86.31 159 LYS A N 1
ATOM 1303 C CA . LYS A 1 159 ? -7.478 0.678 -2.854 1.00 86.31 159 LYS A CA 1
ATOM 1304 C C . LYS A 1 159 ? -7.049 0.668 -1.386 1.00 86.31 159 LYS A C 1
ATOM 1306 O O . LYS A 1 159 ? -6.856 1.737 -0.810 1.00 86.31 159 LYS A O 1
ATOM 1311 N N . LEU A 1 160 ? -6.877 -0.517 -0.784 1.00 85.12 160 LEU A N 1
ATOM 1312 C CA . LEU A 1 160 ? -6.434 -0.648 0.609 1.00 85.12 160 LEU A CA 1
ATOM 1313 C C . LEU A 1 160 ? -5.111 0.082 0.815 1.00 85.12 160 LEU A C 1
ATOM 1315 O O . LEU A 1 160 ? -4.911 0.695 1.850 1.00 85.12 160 LEU A O 1
ATOM 1319 N N . CYS A 1 161 ? -4.224 0.051 -0.171 1.00 78.31 161 CYS A N 1
ATOM 1320 C CA . CYS A 1 161 ? -2.898 0.641 -0.059 1.00 78.31 161 CYS A CA 1
ATOM 1321 C C . CYS A 1 161 ? -2.925 2.166 -0.109 1.00 78.31 161 CYS A C 1
ATOM 1323 O O . CYS A 1 161 ? -2.208 2.810 0.652 1.00 78.31 161 CYS A O 1
ATOM 1325 N N . GLN A 1 162 ? -3.802 2.736 -0.937 1.00 81.88 162 GLN A N 1
ATOM 1326 C CA . GLN A 1 162 ? -4.049 4.179 -0.949 1.00 81.88 162 GLN A CA 1
ATOM 1327 C C . GLN A 1 162 ? -4.680 4.657 0.363 1.00 81.88 162 GLN A C 1
ATOM 1329 O O . GLN A 1 162 ? -4.356 5.733 0.856 1.00 81.88 162 GLN A O 1
ATOM 1334 N N . LEU A 1 163 ? -5.561 3.841 0.942 1.00 86.81 163 LEU A N 1
ATOM 1335 C CA . LEU A 1 163 ? -6.272 4.167 2.173 1.00 86.81 163 LEU A CA 1
ATOM 1336 C C . LEU A 1 163 ? -5.514 3.791 3.453 1.00 86.81 163 LEU A C 1
ATOM 1338 O O . LEU A 1 163 ? -5.881 4.252 4.532 1.00 86.81 163 LEU A O 1
ATOM 1342 N N . LEU A 1 164 ? -4.464 2.969 3.353 1.00 86.12 164 LEU A N 1
ATOM 1343 C CA . LEU A 1 164 ? -3.683 2.516 4.501 1.00 86.12 164 LEU A CA 1
ATOM 1344 C C . LEU A 1 164 ? -3.076 3.717 5.221 1.00 86.12 164 LEU A C 1
ATOM 1346 O O . LEU A 1 164 ? -3.177 3.805 6.436 1.00 86.12 164 LEU A O 1
ATOM 1350 N N . ASN A 1 165 ? -2.486 4.654 4.483 1.00 85.88 165 ASN A N 1
ATOM 1351 C CA . ASN A 1 165 ? -1.940 5.887 5.035 1.00 85.88 165 ASN A CA 1
ATOM 1352 C C . ASN A 1 165 ? -2.180 7.048 4.052 1.00 85.88 165 ASN A C 1
ATOM 1354 O O . ASN A 1 165 ? -1.304 7.359 3.247 1.00 85.88 165 ASN A O 1
ATOM 1358 N N . PRO A 1 166 ? -3.369 7.679 4.077 1.00 82.94 166 PRO A N 1
ATOM 1359 C CA . PRO A 1 166 ? -3.760 8.664 3.070 1.00 82.94 166 PRO A CA 1
ATOM 1360 C C . PRO A 1 166 ? -3.014 10.003 3.194 1.00 82.94 166 PRO A C 1
ATOM 1362 O O . PRO A 1 166 ? -3.146 10.847 2.311 1.00 82.94 166 PRO A O 1
ATOM 1365 N N . SER A 1 167 ? -2.233 10.218 4.263 1.00 73.94 167 SER A N 1
ATOM 1366 C CA . SER A 1 167 ? -1.339 11.376 4.395 1.00 73.94 167 SER A CA 1
ATOM 1367 C C . SER A 1 167 ? 0.009 11.169 3.697 1.00 73.94 167 SER A C 1
ATOM 1369 O O . SER A 1 167 ? 0.763 12.117 3.509 1.00 73.94 167 SER A O 1
ATOM 1371 N N . GLU A 1 168 ? 0.348 9.954 3.275 1.00 71.50 168 GLU A N 1
ATOM 1372 C CA . GLU A 1 168 ? 1.586 9.703 2.542 1.00 71.50 168 GLU A CA 1
ATOM 1373 C C . GLU A 1 168 ? 1.289 9.409 1.075 1.00 71.50 168 GLU A C 1
ATOM 1375 O O . GLU A 1 168 ? 0.389 8.639 0.733 1.00 71.50 168 GLU A O 1
ATOM 1380 N N . ARG A 1 169 ? 2.072 10.010 0.167 1.00 61.38 169 ARG A N 1
ATOM 1381 C CA . ARG A 1 169 ? 1.988 9.638 -1.246 1.00 61.38 169 ARG A CA 1
ATOM 1382 C C . ARG A 1 169 ? 2.400 8.186 -1.388 1.00 61.38 169 ARG A C 1
ATOM 1384 O O . ARG A 1 169 ? 3.548 7.815 -1.127 1.00 61.38 169 ARG A O 1
ATOM 1391 N N . PHE A 1 170 ? 1.454 7.391 -1.861 1.00 58.03 170 PHE A N 1
ATOM 1392 C CA . PHE A 1 170 ? 1.667 5.982 -2.086 1.00 58.03 170 PHE A CA 1
ATOM 1393 C C . PHE A 1 170 ? 2.739 5.761 -3.166 1.00 58.03 170 PHE A C 1
ATOM 1395 O O . PHE A 1 170 ? 2.478 5.873 -4.360 1.00 58.03 170 PHE A O 1
ATOM 1402 N N . SER A 1 171 ? 3.964 5.479 -2.730 1.00 52.28 171 SER A N 1
ATOM 1403 C CA . SER A 1 171 ? 5.092 5.078 -3.586 1.00 52.28 171 SER A CA 1
ATOM 1404 C C . SER A 1 171 ? 5.676 3.728 -3.158 1.00 52.28 171 SER A C 1
ATOM 1406 O O . SER A 1 171 ? 6.230 2.999 -3.979 1.00 52.28 171 SER A O 1
ATOM 1408 N N . LYS A 1 172 ? 5.505 3.367 -1.878 1.00 54.41 172 LYS A N 1
ATOM 1409 C CA . LYS A 1 172 ? 5.855 2.073 -1.288 1.00 54.41 172 LYS A CA 1
ATOM 1410 C C . LYS A 1 172 ? 5.089 1.889 0.026 1.00 54.41 172 LYS A C 1
ATOM 1412 O O . LYS A 1 172 ? 4.977 2.845 0.786 1.00 54.41 172 LYS A O 1
ATOM 1417 N N . ILE A 1 173 ? 4.620 0.676 0.339 1.00 59.03 173 ILE A N 1
ATOM 1418 C CA . ILE A 1 173 ? 4.143 0.390 1.702 1.00 59.03 173 ILE A CA 1
ATOM 1419 C C . ILE A 1 173 ? 5.337 0.337 2.644 1.00 59.03 173 ILE A C 1
ATOM 1421 O O . ILE A 1 173 ? 6.251 -0.477 2.470 1.00 59.03 173 ILE A O 1
ATOM 1425 N N . GLN A 1 174 ? 5.298 1.151 3.692 1.00 68.31 174 GLN A N 1
ATOM 1426 C CA . GLN A 1 174 ? 6.221 0.987 4.795 1.00 68.31 174 GLN A CA 1
ATOM 1427 C C . GLN A 1 174 ? 5.742 -0.168 5.684 1.00 68.31 174 GLN A C 1
ATOM 1429 O O . GLN A 1 174 ? 4.579 -0.227 6.081 1.00 68.31 174 GLN A O 1
ATOM 1434 N N . LYS A 1 175 ? 6.641 -1.090 6.055 1.00 71.94 175 LYS A N 1
ATOM 1435 C CA . LYS A 1 175 ? 6.315 -2.200 6.979 1.00 71.94 175 LYS A CA 1
ATOM 1436 C C . LYS A 1 175 ? 5.674 -1.709 8.279 1.00 71.94 175 LYS A C 1
ATOM 1438 O O . LYS A 1 175 ? 4.834 -2.393 8.859 1.00 71.94 175 LYS A O 1
ATOM 1443 N N . ILE A 1 176 ? 6.064 -0.510 8.715 1.00 78.25 176 ILE A N 1
ATOM 1444 C CA . ILE A 1 176 ? 5.510 0.132 9.901 1.00 78.25 176 ILE A CA 1
ATOM 1445 C C . ILE A 1 176 ? 4.017 0.453 9.747 1.00 78.25 176 ILE A C 1
ATOM 1447 O O . ILE A 1 176 ? 3.284 0.326 10.722 1.00 78.25 176 ILE A O 1
ATOM 1451 N N . ASP A 1 177 ? 3.538 0.780 8.546 1.00 82.31 177 ASP A N 1
ATOM 1452 C CA . ASP A 1 177 ? 2.127 1.097 8.309 1.00 82.31 177 ASP A CA 1
ATOM 1453 C C . ASP A 1 177 ? 1.259 -0.161 8.348 1.00 82.31 177 ASP A C 1
ATOM 1455 O O . ASP A 1 177 ? 0.198 -0.160 8.970 1.00 82.31 177 ASP A O 1
ATOM 1459 N N . ILE A 1 178 ? 1.752 -1.276 7.796 1.00 77.88 178 ILE A N 1
ATOM 1460 C CA . ILE A 1 178 ? 1.108 -2.596 7.929 1.00 77.88 178 ILE A CA 1
ATOM 1461 C C . ILE A 1 178 ? 0.991 -2.972 9.407 1.00 77.88 178 ILE A C 1
ATOM 1463 O O . ILE A 1 178 ? -0.073 -3.400 9.861 1.00 77.88 178 ILE A O 1
ATOM 1467 N N . PHE A 1 179 ? 2.076 -2.796 10.167 1.00 79.81 179 PHE A N 1
ATOM 1468 C CA . PHE A 1 179 ? 2.097 -3.061 11.602 1.00 79.81 179 PHE A CA 1
ATOM 1469 C C . PHE A 1 179 ? 1.100 -2.170 12.356 1.00 79.81 179 PHE A C 1
ATOM 1471 O O . PHE A 1 179 ? 0.319 -2.668 13.166 1.00 79.81 179 PHE A O 1
ATOM 1478 N N . ARG A 1 180 ? 1.071 -0.862 12.069 1.00 86.75 180 ARG A N 1
ATOM 1479 C CA . ARG A 1 180 ? 0.143 0.102 12.686 1.00 86.75 180 ARG A CA 1
ATOM 1480 C C . ARG A 1 180 ? -1.313 -0.233 12.381 1.00 86.75 180 ARG A C 1
ATOM 1482 O O . ARG A 1 180 ? -2.111 -0.321 13.313 1.00 86.75 180 ARG A O 1
ATOM 1489 N N . TYR A 1 181 ? -1.641 -0.495 11.118 1.00 87.12 181 TYR A N 1
ATOM 1490 C CA . TYR A 1 181 ? -2.980 -0.911 10.705 1.00 87.12 181 TYR A CA 1
ATOM 1491 C C . TYR A 1 181 ? -3.392 -2.217 11.389 1.00 87.12 181 TYR A C 1
ATOM 1493 O O . TYR A 1 181 ? -4.451 -2.288 12.005 1.00 87.12 181 TYR A O 1
ATOM 1501 N N . THR A 1 182 ? -2.518 -3.228 11.378 1.00 80.12 182 THR A N 1
ATOM 1502 C CA . THR A 1 182 ? -2.724 -4.510 12.073 1.00 80.12 182 THR A CA 1
ATOM 1503 C C . THR A 1 182 ? -2.986 -4.309 13.567 1.00 80.12 182 THR A C 1
ATOM 1505 O O . THR A 1 182 ? -3.866 -4.935 14.169 1.00 80.12 182 THR A O 1
ATOM 1508 N N . LYS A 1 183 ? -2.229 -3.406 14.192 1.00 83.19 183 LYS A N 1
ATOM 1509 C CA . LYS A 1 183 ? -2.408 -3.063 15.598 1.00 83.19 183 LYS A CA 1
ATOM 1510 C C . LYS A 1 183 ? -3.774 -2.425 15.834 1.00 83.19 183 LYS A C 1
ATOM 1512 O O . LYS A 1 183 ? -4.440 -2.808 16.796 1.00 83.19 183 LYS A O 1
ATOM 1517 N N . LEU A 1 184 ? -4.177 -1.493 14.968 1.00 88.75 184 LEU A N 1
ATOM 1518 C CA . LEU A 1 184 ? -5.453 -0.784 15.032 1.00 88.75 184 LEU A CA 1
ATOM 1519 C C . LEU A 1 184 ? -6.647 -1.726 14.877 1.00 88.75 184 LEU A C 1
ATOM 1521 O O . LEU A 1 184 ? -7.523 -1.713 15.737 1.00 88.75 184 LEU A O 1
ATOM 1525 N N . ILE A 1 185 ? -6.676 -2.562 13.836 1.00 86.56 185 ILE A N 1
ATOM 1526 C CA . ILE A 1 185 ? -7.808 -3.470 13.598 1.00 86.56 185 ILE A CA 1
ATOM 1527 C C . ILE A 1 185 ? -8.026 -4.428 14.774 1.00 86.56 185 ILE A C 1
ATOM 1529 O O . ILE A 1 185 ? -9.161 -4.720 15.126 1.00 86.56 185 ILE A O 1
ATOM 1533 N N . GLY A 1 186 ? -6.951 -4.843 15.456 1.00 79.56 186 GLY A N 1
ATOM 1534 C CA . GLY A 1 186 ? -7.062 -5.670 16.657 1.00 79.56 186 GLY A CA 1
ATOM 1535 C C . GLY A 1 186 ? -7.523 -4.922 17.914 1.00 79.56 186 GLY A C 1
ATOM 1536 O O . GLY A 1 186 ? -7.836 -5.568 18.908 1.00 79.56 186 GLY A O 1
ATOM 1537 N N . LYS A 1 187 ? -7.559 -3.582 17.908 1.00 85.88 187 LYS A N 1
ATOM 1538 C CA . LYS A 1 187 ? -8.118 -2.773 19.007 1.00 85.88 187 LYS A CA 1
ATOM 1539 C C . LYS A 1 187 ? -9.617 -2.528 18.855 1.00 85.88 187 LYS A C 1
ATOM 1541 O O . LYS A 1 187 ? -10.278 -2.320 19.866 1.00 85.88 187 LYS A O 1
ATOM 1546 N N . ILE A 1 188 ? -10.131 -2.541 17.626 1.00 88.69 188 ILE A N 1
ATOM 1547 C CA . ILE A 1 188 ? -11.554 -2.330 17.356 1.00 88.69 188 ILE A CA 1
ATOM 1548 C C . ILE A 1 188 ? -12.316 -3.592 17.781 1.00 88.69 188 ILE A C 1
ATOM 1550 O O . ILE A 1 188 ? -12.015 -4.703 17.341 1.00 88.69 188 ILE A O 1
ATOM 1554 N N . CYS A 1 189 ? -13.280 -3.417 18.676 1.00 86.50 189 CYS A N 1
ATOM 1555 C CA . CYS A 1 189 ? -14.109 -4.440 19.308 1.00 86.50 189 CYS A CA 1
ATOM 1556 C C . CYS A 1 189 ? -15.504 -4.551 18.673 1.00 86.50 189 CYS A C 1
ATOM 1558 O O . CYS A 1 189 ? -16.440 -5.041 19.302 1.00 86.50 189 CYS A O 1
ATOM 1560 N N . VAL A 1 190 ? -15.632 -4.115 17.421 1.00 88.38 190 VAL A N 1
ATOM 1561 C CA . VAL A 1 190 ? -16.834 -4.244 16.591 1.00 88.38 190 VAL A CA 1
ATOM 1562 C C . VAL A 1 190 ? -16.528 -5.180 15.425 1.00 88.38 190 VAL A C 1
ATOM 1564 O O . VAL A 1 190 ? -15.383 -5.247 14.980 1.00 88.38 190 VAL A O 1
ATOM 1567 N N . GLU A 1 191 ? -17.526 -5.918 14.936 1.00 90.31 191 GLU A N 1
ATOM 1568 C CA . GLU A 1 191 ? -17.340 -6.781 13.767 1.00 90.31 191 GLU A CA 1
ATOM 1569 C C . GLU A 1 191 ? -17.243 -5.963 12.469 1.00 90.31 191 GLU A C 1
ATOM 1571 O O . GLU A 1 191 ? -18.108 -5.119 12.211 1.00 90.31 191 GLU A O 1
ATOM 1576 N N . PRO A 1 192 ? -16.209 -6.190 11.641 1.00 92.12 192 PRO A N 1
ATOM 1577 C CA . PRO A 1 192 ? -16.040 -5.493 10.377 1.00 92.12 192 PRO A CA 1
ATOM 1578 C C . PRO A 1 192 ? -16.934 -6.075 9.283 1.00 92.12 192 PRO A C 1
ATOM 1580 O O . PRO A 1 192 ? -17.289 -7.254 9.267 1.00 92.12 192 PRO A O 1
ATOM 1583 N N . ILE A 1 193 ? -17.214 -5.251 8.282 1.00 94.44 193 ILE A N 1
ATOM 1584 C CA . ILE A 1 193 ? -17.789 -5.680 7.015 1.00 94.44 193 ILE A CA 1
ATOM 1585 C C . ILE A 1 193 ? -16.649 -6.129 6.102 1.00 94.44 193 ILE A C 1
ATOM 1587 O O . ILE A 1 193 ? -15.787 -5.348 5.699 1.00 94.44 193 ILE A O 1
ATOM 1591 N N . LEU A 1 194 ? -16.673 -7.410 5.743 1.00 92.31 194 LEU A N 1
ATOM 1592 C CA . LEU A 1 194 ? -15.673 -8.058 4.893 1.00 92.31 194 LEU A CA 1
ATOM 1593 C C . LEU A 1 194 ? -16.164 -8.149 3.439 1.00 92.31 194 LEU A C 1
ATOM 1595 O O . LEU A 1 194 ? -16.308 -9.227 2.864 1.00 92.31 194 LEU A O 1
ATOM 1599 N N . LYS A 1 195 ? -16.476 -6.994 2.839 1.00 90.81 195 LYS A N 1
ATOM 1600 C CA . LYS A 1 195 ? -16.845 -6.860 1.418 1.00 90.81 195 LYS A CA 1
ATOM 1601 C C . LYS A 1 195 ? -15.940 -5.818 0.772 1.00 90.81 195 LYS A C 1
ATOM 1603 O O . LYS A 1 195 ? -16.066 -4.640 1.079 1.00 90.81 195 LYS A O 1
ATOM 1608 N N . GLY A 1 196 ? -15.032 -6.252 -0.101 1.00 89.75 196 GLY A N 1
ATOM 1609 C CA . GLY A 1 196 ? -13.925 -5.397 -0.535 1.00 89.75 196 GLY A CA 1
ATOM 1610 C C . GLY A 1 196 ? -12.989 -5.114 0.641 1.00 89.75 196 GLY A C 1
ATOM 1611 O O . GLY A 1 196 ? -12.692 -6.019 1.414 1.00 89.75 196 GLY A O 1
ATOM 1612 N N . ILE A 1 197 ? -12.543 -3.877 0.818 1.00 90.81 197 ILE A N 1
ATOM 1613 C CA . ILE A 1 197 ? -11.644 -3.498 1.921 1.00 90.81 197 ILE A CA 1
ATOM 1614 C C . ILE A 1 197 ? -12.378 -3.616 3.270 1.00 90.81 197 ILE A C 1
ATOM 1616 O O . ILE A 1 197 ? -13.534 -3.198 3.341 1.00 90.81 197 ILE A O 1
ATOM 1620 N N . PRO A 1 198 ? -11.751 -4.136 4.348 1.00 91.94 198 PRO A N 1
ATOM 1621 C CA . PRO A 1 198 ? -12.378 -4.160 5.667 1.00 91.94 198 PRO A CA 1
ATOM 1622 C C . PRO A 1 198 ? -12.765 -2.759 6.148 1.00 91.94 198 PRO A C 1
ATOM 1624 O O . PRO A 1 198 ? -11.907 -1.891 6.311 1.00 91.94 198 PRO A O 1
ATOM 1627 N N . HIS A 1 199 ? -14.054 -2.567 6.404 1.00 94.69 199 HIS A N 1
ATOM 1628 C CA . HIS A 1 199 ? -14.636 -1.303 6.849 1.00 94.69 199 HIS A CA 1
ATOM 1629 C C . HIS A 1 199 ? -15.767 -1.552 7.849 1.00 94.69 199 HIS A C 1
ATOM 1631 O O . HIS A 1 199 ? -16.157 -2.692 8.100 1.00 94.69 199 HIS A O 1
ATOM 1637 N N . TYR A 1 200 ? -16.315 -0.481 8.408 1.00 94.88 200 TYR A N 1
ATOM 1638 C CA . TYR A 1 200 ? -17.472 -0.506 9.294 1.00 94.88 200 TYR A CA 1
ATOM 1639 C C . TYR A 1 200 ? -18.540 0.448 8.775 1.00 94.88 200 TYR A C 1
ATOM 1641 O O . TYR A 1 200 ? -18.260 1.350 7.984 1.00 94.88 200 TYR A O 1
ATOM 1649 N N . LEU A 1 201 ? -19.771 0.240 9.225 1.00 93.88 201 LEU A N 1
ATOM 1650 C CA . LEU A 1 201 ? -20.918 1.048 8.847 1.00 93.88 201 LEU A CA 1
ATOM 1651 C C . LEU A 1 201 ? -21.719 1.371 10.105 1.00 93.88 201 LEU A C 1
ATOM 1653 O O . LEU A 1 201 ? -21.985 0.472 10.902 1.00 93.88 201 LEU A O 1
ATOM 1657 N N . ASN A 1 202 ? -22.119 2.628 10.270 1.00 92.50 202 ASN A N 1
ATOM 1658 C CA . ASN A 1 202 ? -23.092 2.993 11.300 1.00 92.50 202 ASN A CA 1
ATOM 1659 C C . ASN A 1 202 ? -24.539 2.814 10.792 1.00 92.50 202 ASN A C 1
ATOM 1661 O O . ASN A 1 202 ? -24.786 2.530 9.616 1.00 92.50 202 ASN A O 1
ATOM 1665 N N . LYS A 1 203 ? -25.529 3.054 11.661 1.00 87.12 203 LYS A N 1
ATOM 1666 C CA . LYS A 1 203 ? -26.962 2.983 11.301 1.00 87.12 203 LYS A CA 1
ATOM 1667 C C . LYS A 1 203 ? -27.413 4.022 10.268 1.00 87.12 203 LYS A C 1
ATOM 1669 O O . LYS A 1 203 ? -28.499 3.889 9.708 1.00 87.12 203 LYS A O 1
ATOM 1674 N N . HIS A 1 204 ? -26.605 5.048 10.017 1.00 88.94 204 HIS A N 1
ATOM 1675 C CA . HIS A 1 204 ? -26.862 6.101 9.035 1.00 88.94 204 HIS A CA 1
ATOM 1676 C C . HIS A 1 204 ? -26.197 5.835 7.676 1.00 88.94 204 HIS A C 1
ATOM 1678 O O . HIS A 1 204 ? -26.217 6.712 6.817 1.00 88.94 204 HIS A O 1
ATOM 1684 N N . ASN A 1 205 ? -25.651 4.631 7.462 1.00 87.12 205 ASN A N 1
ATOM 1685 C CA . ASN A 1 205 ? -24.900 4.245 6.266 1.00 87.12 205 ASN A CA 1
ATOM 1686 C C . ASN A 1 205 ? -23.634 5.086 6.014 1.00 87.12 205 ASN A C 1
ATOM 1688 O O . ASN A 1 205 ? -23.193 5.202 4.872 1.00 87.12 205 ASN A O 1
ATOM 1692 N N . SER A 1 206 ? -23.029 5.653 7.059 1.00 91.56 206 SER A N 1
ATOM 1693 C CA . SER A 1 206 ? -21.699 6.257 6.955 1.00 91.56 206 SER A CA 1
ATOM 1694 C C . SER A 1 206 ? -20.629 5.176 7.082 1.00 91.56 206 SER A C 1
ATOM 1696 O O . SER A 1 206 ? -20.675 4.360 8.008 1.00 91.56 206 SER A O 1
ATOM 1698 N N . PHE A 1 207 ? -19.662 5.186 6.165 1.00 93.94 207 PHE A N 1
ATOM 1699 C CA . PHE A 1 207 ? -18.533 4.260 6.158 1.00 93.94 207 PHE A CA 1
ATOM 1700 C C . PHE A 1 207 ? -17.416 4.734 7.086 1.00 93.94 207 PHE A C 1
ATOM 1702 O O . PHE A 1 207 ? -17.056 5.912 7.072 1.00 93.94 207 PHE A O 1
ATOM 1709 N N . TYR A 1 208 ? -16.838 3.801 7.842 1.00 95.50 208 TYR A N 1
ATOM 1710 C CA . TYR A 1 208 ? -15.686 4.026 8.712 1.00 95.50 208 TYR A CA 1
ATOM 1711 C C . TYR A 1 208 ? -14.562 3.070 8.344 1.00 95.50 208 TYR A C 1
ATOM 1713 O O . TYR A 1 208 ? -14.775 1.861 8.225 1.00 95.50 208 TYR A O 1
ATOM 1721 N N . LEU A 1 209 ? -13.355 3.602 8.197 1.00 95.12 209 LEU A N 1
ATOM 1722 C CA . LEU A 1 209 ? -12.221 2.849 7.690 1.00 95.12 209 LEU A CA 1
ATOM 1723 C C . LEU A 1 209 ? -11.019 2.923 8.640 1.00 95.12 209 LEU A C 1
ATOM 1725 O O . LEU A 1 209 ? -10.545 4.017 8.935 1.00 95.12 209 LEU A O 1
ATOM 1729 N N . PRO A 1 210 ? -10.476 1.785 9.100 1.00 94.00 210 PRO A N 1
ATOM 1730 C CA . PRO A 1 210 ? -9.197 1.757 9.804 1.00 94.00 210 PRO A CA 1
ATOM 1731 C C . PRO A 1 210 ? -8.047 2.243 8.926 1.00 94.00 210 PRO A C 1
ATOM 1733 O O . PRO A 1 210 ? -7.963 1.878 7.757 1.00 94.00 210 PRO A O 1
ATOM 1736 N N . THR A 1 211 ? -7.118 2.993 9.513 1.00 92.75 211 THR A N 1
ATOM 1737 C CA . THR A 1 211 ? -5.905 3.472 8.837 1.00 92.75 211 THR A CA 1
ATOM 1738 C C . THR A 1 211 ? -4.653 3.201 9.677 1.00 92.75 211 THR A C 1
ATOM 1740 O O . THR A 1 211 ? -4.714 2.854 10.854 1.00 92.75 211 THR A O 1
ATOM 1743 N N . ALA A 1 212 ? -3.482 3.345 9.076 1.00 90.19 212 ALA A N 1
ATOM 1744 C CA . ALA A 1 212 ? -2.187 3.316 9.742 1.00 90.19 212 ALA A CA 1
ATOM 1745 C C . ALA A 1 212 ? -1.794 4.678 10.340 1.00 90.19 212 ALA A C 1
ATOM 1747 O O . ALA A 1 212 ? -0.736 4.775 10.966 1.00 90.19 212 ALA A O 1
ATOM 1748 N N . ILE A 1 213 ? -2.631 5.713 10.182 1.00 90.25 213 ILE A N 1
ATOM 1749 C CA . ILE A 1 213 ? -2.382 7.047 10.732 1.00 90.25 213 ILE A CA 1
ATOM 1750 C C . ILE A 1 213 ? -2.158 6.924 12.241 1.00 90.25 213 ILE A C 1
ATOM 1752 O O . ILE A 1 213 ? -2.964 6.335 12.968 1.00 90.25 213 ILE A O 1
ATOM 1756 N N . THR A 1 214 ? -1.030 7.465 12.693 1.00 83.94 214 THR A N 1
ATOM 1757 C CA . THR A 1 214 ? -0.641 7.528 14.102 1.00 83.94 214 THR A CA 1
ATOM 1758 C C . THR A 1 214 ? -0.158 8.937 14.396 1.00 83.94 214 THR A C 1
ATOM 1760 O O . THR A 1 214 ? 0.786 9.369 13.741 1.00 83.94 214 THR A O 1
ATOM 1763 N N . LEU A 1 215 ? -0.802 9.635 15.337 1.00 83.06 215 LEU A N 1
ATOM 1764 C CA . LEU A 1 215 ? -0.542 11.052 15.616 1.00 83.06 215 LEU A CA 1
ATOM 1765 C C . LEU A 1 215 ? -0.279 11.253 17.112 1.00 83.06 215 LEU A C 1
ATOM 1767 O O . LEU A 1 215 ? -1.120 10.965 17.955 1.00 83.06 215 LEU A O 1
ATOM 1771 N N . LEU A 1 216 ? 0.908 11.718 17.469 1.00 76.31 216 LEU A N 1
ATOM 1772 C CA . LEU A 1 216 ? 1.3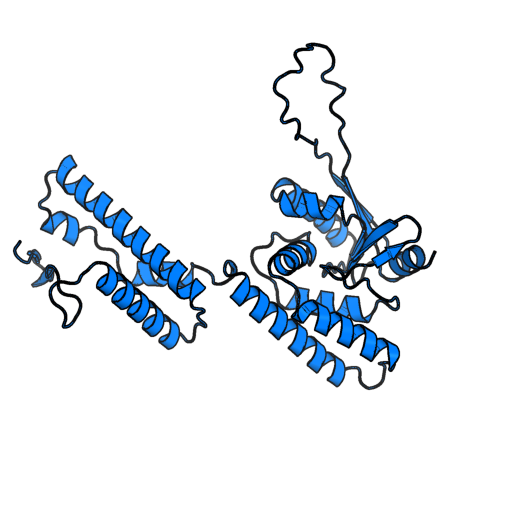58 11.817 18.855 1.00 76.31 216 LEU A CA 1
ATOM 1773 C C . LEU A 1 216 ? 1.117 13.200 19.468 1.00 76.31 216 LEU A C 1
ATOM 1775 O O . LEU A 1 216 ? 1.042 13.302 20.692 1.00 76.31 216 LEU A O 1
ATOM 1779 N N . ASP A 1 217 ? 1.001 14.247 18.648 1.00 80.81 217 ASP A N 1
ATOM 1780 C CA . ASP A 1 217 ? 0.803 15.623 19.107 1.00 80.81 217 ASP A CA 1
ATOM 1781 C C . ASP A 1 217 ? 0.021 16.505 18.110 1.00 80.81 217 ASP A C 1
ATOM 1783 O O . ASP A 1 217 ? -0.282 16.116 16.979 1.00 80.81 217 ASP A O 1
ATOM 1787 N N . GLU A 1 218 ? -0.324 17.724 18.540 1.00 79.12 218 GLU A N 1
ATOM 1788 C CA . GLU A 1 218 ? -1.074 18.700 17.733 1.00 79.12 218 GLU A CA 1
ATOM 1789 C C . GLU A 1 218 ? -0.324 19.160 16.470 1.00 79.12 218 GLU A C 1
ATOM 1791 O O . GLU A 1 218 ? -0.952 19.564 15.485 1.00 79.12 218 GLU A O 1
ATOM 1796 N N . HIS A 1 219 ? 1.013 19.115 16.469 1.00 82.94 219 HIS A N 1
ATOM 1797 C CA . HIS A 1 219 ? 1.800 19.486 15.298 1.00 82.94 219 HIS A CA 1
ATOM 1798 C C . HIS A 1 219 ? 1.646 18.435 14.195 1.00 82.94 219 HIS A C 1
ATOM 1800 O O . HIS A 1 219 ? 1.404 18.793 13.039 1.00 82.94 219 HIS A O 1
ATOM 1806 N N . GLU A 1 220 ? 1.704 17.152 14.558 1.00 84.69 220 GLU A N 1
ATOM 1807 C CA . GLU A 1 220 ? 1.457 16.035 13.643 1.00 84.69 220 GLU A CA 1
ATOM 1808 C C . GLU A 1 220 ? 0.026 16.056 13.084 1.00 84.69 220 GLU A C 1
ATOM 1810 O O . GLU A 1 220 ? -0.166 15.812 11.893 1.00 84.69 220 GLU A O 1
ATOM 1815 N N . VAL A 1 221 ? -0.976 16.430 13.891 1.00 85.44 221 VAL A N 1
ATOM 1816 C CA . VAL A 1 221 ? -2.372 16.590 13.430 1.00 85.44 221 VAL A CA 1
ATOM 1817 C C . VAL A 1 221 ? -2.477 17.621 12.302 1.00 85.44 221 VAL A C 1
ATOM 1819 O O . VAL A 1 221 ? -3.072 17.351 11.255 1.00 85.44 221 VAL A O 1
ATOM 1822 N N . SER A 1 222 ? -1.868 18.796 12.486 1.00 83.25 222 SER A N 1
ATOM 1823 C CA . SER A 1 222 ? -1.886 19.867 11.481 1.00 83.25 222 SER A CA 1
ATOM 1824 C C . SER A 1 222 ? -1.159 19.460 10.193 1.00 83.25 222 SER A C 1
ATOM 1826 O O . SER A 1 222 ? -1.662 19.691 9.089 1.00 83.25 222 SER A O 1
ATOM 1828 N N . GLN A 1 223 ? -0.006 18.793 10.318 1.00 86.62 223 GLN A N 1
ATOM 1829 C CA . GLN A 1 223 ? 0.725 18.272 9.162 1.00 86.62 223 GLN A CA 1
ATOM 1830 C C . GLN A 1 223 ? -0.074 17.206 8.409 1.00 86.62 223 GLN A C 1
ATOM 1832 O O . GLN A 1 223 ? -0.172 17.285 7.187 1.00 86.62 223 GLN A O 1
ATOM 1837 N N . CYS A 1 224 ? -0.690 16.263 9.123 1.00 87.88 224 CYS A N 1
ATOM 1838 C CA . CYS A 1 224 ? -1.507 15.200 8.544 1.00 87.88 224 CYS A CA 1
ATOM 1839 C C . CYS A 1 224 ? -2.667 15.770 7.712 1.00 87.88 224 CYS A C 1
ATOM 1841 O O . CYS A 1 224 ? -2.874 15.358 6.571 1.00 87.88 224 CYS A O 1
ATOM 1843 N N . ALA A 1 225 ? -3.369 16.786 8.225 1.00 88.31 225 ALA A N 1
ATOM 1844 C CA . ALA A 1 225 ? -4.439 17.449 7.481 1.00 88.31 225 ALA A CA 1
ATOM 1845 C C . ALA A 1 225 ? -3.938 18.103 6.179 1.00 88.31 225 ALA A C 1
ATOM 1847 O O . ALA A 1 225 ? -4.565 17.962 5.126 1.00 88.31 225 ALA A O 1
ATOM 1848 N N . GLY A 1 226 ? -2.794 18.796 6.231 1.00 86.06 226 GLY A N 1
ATOM 1849 C CA . GLY A 1 226 ? -2.167 19.389 5.046 1.00 86.06 226 GLY A CA 1
ATOM 1850 C C . GLY A 1 226 ? -1.718 18.340 4.026 1.00 86.06 226 GLY A C 1
ATOM 1851 O O . GLY A 1 226 ? -1.958 18.492 2.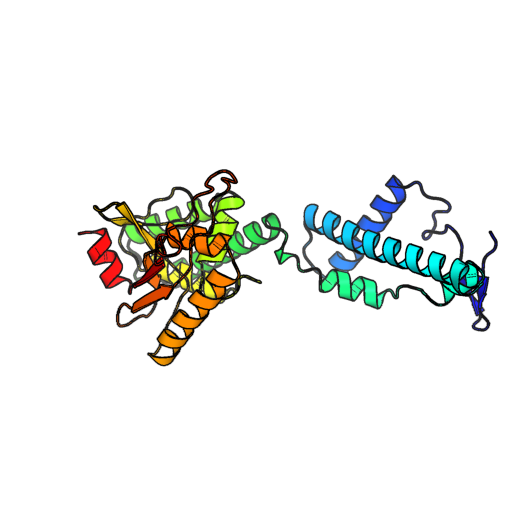831 1.00 86.06 226 GLY A O 1
ATOM 1852 N N . GLN A 1 227 ? -1.127 17.251 4.510 1.00 88.62 227 GLN A N 1
ATOM 1853 C CA . GLN A 1 227 ? -0.642 16.136 3.706 1.00 88.62 227 GLN A CA 1
ATOM 1854 C C . GLN A 1 227 ? -1.768 15.384 2.990 1.00 88.62 227 GLN A C 1
ATOM 1856 O O . GLN A 1 227 ? -1.657 15.121 1.795 1.00 88.62 227 GLN A O 1
ATOM 1861 N N . ILE A 1 228 ? -2.879 15.100 3.677 1.00 89.00 228 ILE A N 1
ATOM 1862 C CA . ILE A 1 228 ? -4.064 14.495 3.053 1.00 89.00 228 ILE A CA 1
ATOM 1863 C C . ILE A 1 228 ? -4.604 15.419 1.960 1.00 89.00 228 ILE A C 1
ATOM 1865 O O . ILE A 1 228 ? -4.887 14.953 0.861 1.00 89.00 228 ILE A O 1
ATOM 1869 N N . ASN A 1 229 ? -4.687 16.729 2.222 1.00 87.50 229 ASN A N 1
ATOM 1870 C CA . ASN A 1 229 ? -5.126 17.712 1.228 1.00 87.50 229 ASN A CA 1
ATOM 1871 C C . ASN A 1 229 ? -4.217 17.761 -0.017 1.00 87.50 229 ASN A C 1
ATOM 1873 O O . ASN A 1 229 ? -4.699 17.877 -1.147 1.00 87.50 229 ASN A O 1
ATOM 1877 N N . GLU A 1 230 ? -2.903 17.645 0.158 1.00 85.75 230 GLU A N 1
ATOM 1878 C CA . GLU A 1 230 ? -1.971 17.544 -0.968 1.00 85.75 230 GLU A CA 1
ATOM 1879 C C . GLU A 1 230 ? -2.124 16.210 -1.723 1.00 85.75 230 GLU A C 1
ATOM 1881 O O . GLU A 1 230 ? -2.108 16.165 -2.957 1.00 85.75 230 GLU A O 1
ATOM 1886 N N . ALA A 1 231 ? -2.318 15.108 -0.998 1.00 85.12 231 ALA A N 1
ATOM 1887 C CA . ALA A 1 231 ? -2.486 13.788 -1.591 1.00 85.12 231 ALA A CA 1
ATOM 1888 C C . ALA A 1 231 ? -3.748 13.716 -2.465 1.00 85.12 231 ALA A C 1
ATOM 1890 O O . ALA A 1 231 ? -3.669 13.286 -3.612 1.00 85.12 231 ALA A O 1
ATOM 1891 N N . ILE A 1 232 ? -4.893 14.213 -1.989 1.00 87.19 232 ILE A N 1
ATOM 1892 C CA . ILE A 1 232 ? -6.153 14.191 -2.756 1.00 87.19 232 ILE A CA 1
ATOM 1893 C C . ILE A 1 232 ? -6.145 15.112 -3.980 1.00 87.19 232 ILE A C 1
ATOM 1895 O O . ILE A 1 232 ? -6.854 14.850 -4.944 1.00 87.19 232 ILE A O 1
ATOM 1899 N N . THR A 1 233 ? -5.350 16.185 -3.969 1.00 83.12 233 THR A N 1
ATOM 1900 C CA . THR A 1 233 ? -5.233 17.089 -5.130 1.00 83.12 233 THR A CA 1
ATOM 1901 C C . THR A 1 233 ? -4.340 16.518 -6.226 1.00 83.12 233 THR A C 1
ATOM 1903 O O . THR A 1 233 ? -4.423 16.953 -7.371 1.00 83.12 233 THR A O 1
ATOM 1906 N N . THR A 1 234 ? -3.498 15.537 -5.894 1.00 80.62 234 THR A N 1
ATOM 1907 C CA . THR A 1 234 ? -2.550 14.912 -6.827 1.00 80.62 234 THR A CA 1
ATOM 1908 C C . THR A 1 234 ? -2.879 13.453 -7.148 1.00 80.62 234 THR A C 1
ATOM 1910 O O . THR A 1 234 ? -2.240 12.870 -8.023 1.00 80.62 234 THR A O 1
ATOM 1913 N N . ASN A 1 235 ? -3.882 12.868 -6.484 1.00 79.88 235 ASN A N 1
ATOM 1914 C CA . ASN A 1 235 ? -4.323 11.489 -6.668 1.00 79.88 235 ASN A CA 1
ATOM 1915 C C . ASN A 1 235 ? -5.861 11.399 -6.716 1.00 79.88 235 ASN A C 1
ATOM 1917 O O . ASN A 1 235 ? -6.537 11.352 -5.688 1.00 79.88 235 ASN A O 1
ATOM 1921 N N . GLU A 1 236 ? -6.399 11.322 -7.932 1.00 82.19 236 GLU A N 1
ATOM 1922 C CA . GLU A 1 236 ? -7.837 11.218 -8.216 1.00 82.19 236 GLU A CA 1
ATOM 1923 C C . GLU A 1 236 ? -8.474 9.925 -7.675 1.00 82.19 236 GLU A C 1
ATOM 1925 O O . GLU A 1 236 ? -9.612 9.926 -7.196 1.00 82.19 236 GLU A O 1
ATOM 1930 N N . ASN A 1 237 ? -7.722 8.821 -7.667 1.00 82.19 237 ASN A N 1
ATOM 1931 C CA . ASN A 1 237 ? -8.199 7.560 -7.101 1.00 82.19 237 ASN A CA 1
ATOM 1932 C C . ASN A 1 237 ? -8.404 7.691 -5.588 1.00 82.19 237 ASN A C 1
ATOM 1934 O O . ASN A 1 237 ? -9.437 7.272 -5.066 1.00 82.19 237 ASN A O 1
ATOM 1938 N N . LEU A 1 238 ? -7.456 8.321 -4.887 1.00 86.81 238 LEU A N 1
ATOM 1939 C CA . LEU A 1 238 ? -7.576 8.568 -3.451 1.00 86.81 238 LEU A CA 1
ATOM 1940 C C . LEU A 1 238 ? -8.738 9.517 -3.150 1.00 86.81 238 LEU A C 1
ATOM 1942 O O . LEU A 1 238 ? -9.481 9.284 -2.200 1.00 86.81 238 LEU A O 1
ATOM 1946 N N . LEU A 1 239 ? -8.919 10.554 -3.971 1.00 87.81 239 LEU A N 1
ATOM 1947 C CA . LEU A 1 239 ? -10.052 11.468 -3.863 1.00 87.81 239 LEU A CA 1
ATOM 1948 C C . LEU A 1 239 ? -11.387 10.712 -3.937 1.00 87.81 239 LEU A C 1
ATOM 1950 O O . LEU A 1 239 ? -12.225 10.858 -3.049 1.00 87.81 239 LEU A O 1
ATOM 1954 N N . THR A 1 240 ? -11.554 9.864 -4.954 1.00 87.75 240 THR A N 1
ATOM 1955 C CA . THR A 1 240 ? -12.762 9.044 -5.140 1.00 87.75 240 THR A CA 1
ATOM 1956 C C . THR A 1 240 ? -13.004 8.128 -3.942 1.00 87.75 240 THR A C 1
ATOM 1958 O O . THR A 1 240 ? -14.121 8.038 -3.433 1.00 87.75 240 THR A O 1
ATOM 1961 N N . LEU A 1 241 ? -11.946 7.490 -3.435 1.00 90.25 241 LEU A N 1
ATOM 1962 C CA . LEU A 1 241 ? -12.036 6.618 -2.267 1.00 90.25 241 LEU A CA 1
ATOM 1963 C C . LEU A 1 241 ? -12.423 7.381 -0.998 1.00 90.25 241 LEU A C 1
ATOM 1965 O O . LEU A 1 241 ? -13.235 6.888 -0.224 1.00 90.25 241 LEU A O 1
ATOM 1969 N N . LEU A 1 242 ? -11.899 8.586 -0.781 1.00 91.19 242 LEU A N 1
ATOM 1970 C CA . LEU A 1 242 ? -12.222 9.394 0.399 1.00 91.19 242 LEU A CA 1
ATOM 1971 C C . LEU A 1 242 ? -13.599 10.066 0.318 1.00 91.19 242 LEU A C 1
ATOM 1973 O O . LEU A 1 242 ? -14.134 10.465 1.352 1.00 91.19 242 LEU A O 1
ATOM 1977 N N . PHE A 1 243 ? -14.211 10.141 -0.868 1.00 88.75 243 PHE A N 1
ATOM 1978 C CA . PHE A 1 243 ? -15.636 10.457 -1.002 1.00 88.75 243 PHE A CA 1
ATOM 1979 C C . PHE A 1 243 ? -16.537 9.325 -0.493 1.00 88.75 243 PHE A C 1
ATOM 1981 O O . PHE A 1 243 ? -17.598 9.607 0.065 1.00 88.75 243 PHE A O 1
ATOM 1988 N N . GLU A 1 244 ? -16.132 8.065 -0.676 1.00 88.75 244 GLU A N 1
ATOM 1989 C CA . GLU A 1 244 ? -16.857 6.888 -0.179 1.00 88.75 244 GLU A CA 1
ATOM 1990 C C . GLU A 1 244 ? -16.565 6.640 1.313 1.00 88.75 244 GLU A C 1
ATOM 1992 O O . GLU A 1 244 ? -17.485 6.508 2.120 1.00 88.75 244 GLU A O 1
ATOM 1997 N N . TYR A 1 245 ? -15.284 6.642 1.693 1.00 91.06 245 TYR A N 1
ATOM 1998 C CA . TYR A 1 245 ? -14.776 6.353 3.038 1.00 91.06 245 TYR A CA 1
ATOM 1999 C C . TYR A 1 245 ? -14.327 7.633 3.749 1.00 91.06 245 TYR A C 1
ATOM 2001 O O . TYR A 1 245 ? -13.146 7.835 4.032 1.00 91.06 245 TYR A O 1
ATOM 2009 N N . ASN A 1 246 ? -15.277 8.516 4.047 1.00 91.62 246 ASN A N 1
ATOM 2010 C CA . ASN A 1 246 ? -14.970 9.835 4.596 1.00 91.62 246 ASN A CA 1
ATOM 2011 C C . ASN A 1 246 ? -14.762 9.871 6.124 1.00 91.62 246 ASN A C 1
ATOM 2013 O O . ASN A 1 246 ? -14.474 10.939 6.659 1.00 91.62 246 ASN A O 1
ATOM 2017 N N . ASN A 1 247 ? -14.887 8.741 6.831 1.00 95.12 247 ASN A N 1
ATOM 2018 C CA . ASN A 1 247 ? -14.560 8.628 8.258 1.00 95.12 247 ASN A CA 1
ATOM 2019 C C . ASN A 1 247 ? -13.387 7.660 8.435 1.00 95.12 247 ASN A C 1
ATOM 2021 O O . ASN A 1 247 ? -13.517 6.452 8.245 1.00 95.12 247 ASN A O 1
ATOM 2025 N N . LEU A 1 248 ? -12.227 8.192 8.797 1.00 95.50 248 LEU A N 1
ATOM 2026 C CA . LEU A 1 248 ? -10.994 7.446 8.995 1.00 95.50 248 LEU A CA 1
ATOM 2027 C C . LEU A 1 248 ? -10.758 7.225 10.488 1.00 95.50 248 LEU A C 1
ATOM 2029 O O . LEU A 1 248 ? -10.836 8.155 11.285 1.00 95.50 248 LEU A O 1
ATOM 2033 N N . ILE A 1 249 ? -10.437 5.997 10.875 1.00 94.94 249 ILE A N 1
ATOM 2034 C CA . ILE A 1 249 ? -10.098 5.637 12.250 1.00 94.94 249 ILE A CA 1
ATOM 2035 C C . ILE A 1 249 ? -8.574 5.627 12.357 1.00 94.94 249 ILE A C 1
ATOM 2037 O O . ILE A 1 249 ? -7.904 4.898 11.620 1.00 94.94 249 ILE A O 1
ATOM 2041 N N . ALA A 1 250 ? -8.029 6.422 13.274 1.00 92.06 250 ALA A N 1
ATOM 2042 C CA . ALA A 1 250 ? -6.595 6.512 13.531 1.00 92.06 250 ALA A CA 1
ATOM 2043 C C . ALA A 1 250 ? -6.222 5.844 14.863 1.00 92.06 250 ALA A C 1
ATOM 2045 O O . ALA A 1 250 ? -6.994 5.821 15.829 1.00 92.06 250 ALA A O 1
ATOM 2046 N N . ALA A 1 251 ? -5.008 5.298 14.926 1.00 82.19 251 ALA A N 1
ATOM 2047 C CA . ALA A 1 251 ? -4.438 4.800 16.170 1.00 82.19 251 ALA A CA 1
ATOM 2048 C C . ALA A 1 251 ? -3.741 5.948 16.903 1.00 82.19 251 ALA A C 1
ATOM 2050 O O . ALA A 1 251 ? -3.024 6.703 16.272 1.00 82.19 251 ALA A O 1
ATOM 2051 N N . HIS A 1 252 ? -3.864 6.019 18.234 1.00 81.31 252 HIS A N 1
ATOM 2052 C CA . HIS A 1 252 ? -3.244 7.088 19.033 1.00 81.31 252 HIS A CA 1
ATOM 2053 C C . HIS A 1 252 ? -3.690 8.469 18.534 1.00 81.31 252 HIS A C 1
ATOM 2055 O O . HIS A 1 252 ? -3.001 9.111 17.764 1.00 81.31 252 HIS A O 1
ATOM 2061 N N . LEU A 1 253 ? -4.895 8.872 18.922 1.00 84.38 253 LEU A N 1
ATOM 2062 C CA . LEU A 1 253 ? -5.434 10.202 18.678 1.00 84.38 253 LEU A CA 1
ATOM 2063 C C . LEU A 1 253 ? -6.237 10.585 19.921 1.00 84.38 253 LEU A C 1
ATOM 2065 O O . LEU A 1 253 ? -7.002 9.759 20.425 1.00 84.38 253 LEU A O 1
ATOM 2069 N N . ASP A 1 254 ? -6.036 11.799 20.428 1.00 82.62 254 ASP A N 1
ATOM 2070 C CA . ASP A 1 254 ? -6.700 12.256 21.656 1.00 82.62 254 ASP A CA 1
ATOM 2071 C C . ASP A 1 254 ? -8.087 12.841 21.382 1.00 82.62 254 ASP A C 1
ATOM 2073 O O . ASP A 1 254 ? -9.001 12.689 22.191 1.00 82.62 254 ASP A O 1
ATOM 2077 N N . SER A 1 255 ? -8.252 13.502 20.236 1.00 86.00 255 SER A N 1
ATOM 2078 C CA . SER A 1 255 ? -9.516 14.107 19.825 1.00 86.00 255 SER A CA 1
ATOM 2079 C C . SER A 1 255 ? -9.679 14.058 18.312 1.00 86.00 255 SER A C 1
ATOM 2081 O O . SER A 1 255 ? -8.699 14.118 17.569 1.00 86.00 255 SER A O 1
ATOM 2083 N N . GLN A 1 256 ? -10.923 13.925 17.859 1.00 91.00 256 GLN A N 1
ATOM 2084 C CA . GLN A 1 256 ? -11.241 13.945 16.437 1.00 91.00 256 GLN A CA 1
ATOM 2085 C C . GLN A 1 256 ? -10.888 15.287 15.782 1.00 91.00 256 GLN A C 1
ATOM 2087 O O . GLN A 1 256 ? -11.003 16.347 16.402 1.00 91.00 256 GLN A O 1
ATOM 2092 N N . PHE A 1 257 ? -10.537 15.249 14.500 1.00 90.81 257 PHE A N 1
ATOM 2093 C CA . PHE A 1 257 ? -10.347 16.449 13.687 1.00 90.81 257 PHE A CA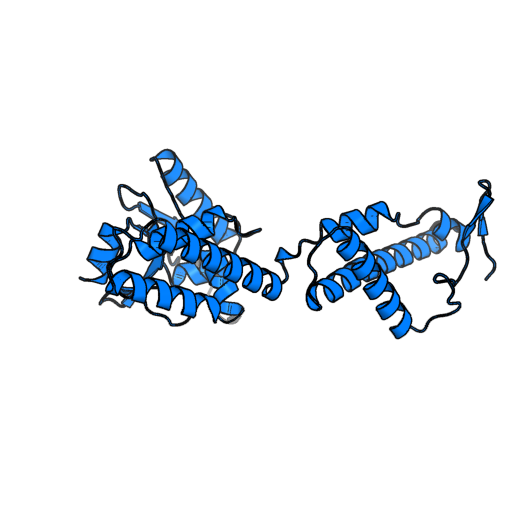 1
ATOM 2094 C C . PHE A 1 257 ? -10.842 16.234 12.256 1.00 90.81 257 PHE A C 1
ATOM 2096 O O . PHE A 1 257 ? -11.098 15.108 11.827 1.00 90.81 257 PHE A O 1
ATOM 2103 N N . GLN A 1 258 ? -11.008 17.336 11.525 1.00 90.56 258 GLN A N 1
ATOM 2104 C CA . GLN A 1 258 ? -11.552 17.329 10.171 1.00 90.56 258 GLN A CA 1
ATOM 2105 C C . GLN A 1 258 ? -10.546 17.884 9.173 1.00 90.56 258 GLN A C 1
ATOM 2107 O O . GLN A 1 258 ? -9.906 18.908 9.416 1.00 90.56 258 GLN A O 1
ATOM 2112 N N . VAL A 1 259 ? -10.460 17.222 8.024 1.00 86.75 259 VAL A N 1
ATOM 2113 C CA . VAL A 1 259 ? -9.763 17.721 6.844 1.00 86.75 259 VAL A CA 1
ATOM 2114 C C . VAL A 1 259 ? -10.820 18.233 5.878 1.00 86.75 259 VAL A C 1
ATOM 2116 O O . VAL A 1 259 ? -11.628 17.467 5.345 1.00 86.75 259 VAL A O 1
ATOM 2119 N N . GLU A 1 260 ? -10.840 19.548 5.684 1.00 83.00 260 GLU A N 1
ATOM 2120 C CA . GLU A 1 260 ? -11.718 20.194 4.717 1.00 83.00 260 GLU A CA 1
ATOM 2121 C C . GLU A 1 260 ? -10.952 20.484 3.431 1.00 83.00 260 GLU A C 1
ATOM 2123 O O . GLU A 1 260 ? -9.961 21.220 3.441 1.00 83.00 260 GLU A O 1
ATOM 2128 N N . SER A 1 261 ? -11.457 19.956 2.318 1.00 70.81 261 SER A N 1
ATOM 2129 C CA . SER A 1 261 ? -10.918 20.245 0.997 1.00 70.81 261 SER A CA 1
ATOM 2130 C C . SER A 1 261 ? -11.933 20.984 0.136 1.00 70.81 261 SER A C 1
ATOM 2132 O O . SER A 1 261 ? -13.092 20.580 0.004 1.00 70.81 261 SER A O 1
ATOM 2134 N N . LYS A 1 262 ? -11.495 22.091 -0.468 1.00 65.06 262 LYS A N 1
ATOM 2135 C CA . LYS A 1 262 ? -12.272 22.862 -1.449 1.00 65.06 262 LYS A CA 1
ATOM 2136 C C . LYS A 1 262 ? -11.978 22.339 -2.854 1.00 65.06 262 LYS A C 1
ATOM 2138 O O . LYS A 1 262 ? -11.440 23.065 -3.685 1.00 65.06 262 LYS A O 1
ATOM 2143 N N . ILE A 1 263 ? -12.277 21.070 -3.104 1.00 56.66 263 ILE A N 1
ATOM 2144 C CA . ILE A 1 263 ? -12.172 20.507 -4.452 1.00 56.66 263 ILE A CA 1
ATOM 2145 C C . ILE A 1 263 ? -13.478 20.793 -5.188 1.00 56.66 263 ILE A C 1
ATOM 2147 O O . ILE A 1 263 ? -14.568 20.666 -4.633 1.00 56.66 263 ILE A O 1
ATOM 2151 N N . THR A 1 264 ? -13.345 21.277 -6.419 1.00 50.91 264 THR A N 1
ATOM 2152 C CA . THR A 1 264 ? -14.475 21.544 -7.311 1.00 50.91 264 THR A CA 1
ATOM 2153 C C . THR A 1 264 ? -14.645 20.307 -8.177 1.00 50.91 264 THR A C 1
ATOM 2155 O O . THR A 1 264 ? -13.689 19.911 -8.838 1.00 50.91 264 THR A O 1
ATOM 2158 N N . ASP A 1 265 ? -15.823 19.693 -8.130 1.00 44.66 265 ASP A N 1
ATOM 2159 C CA . ASP A 1 265 ? -16.195 18.603 -9.029 1.00 44.66 265 ASP A CA 1
ATOM 2160 C C . ASP A 1 265 ? -16.179 19.156 -10.466 1.00 44.66 265 ASP A C 1
ATOM 2162 O O . ASP A 1 265 ? -16.838 20.161 -10.751 1.00 44.66 265 ASP A O 1
ATOM 2166 N N . CYS A 1 266 ? -15.338 18.596 -11.334 1.00 37.28 266 CYS A N 1
ATOM 2167 C CA . CYS A 1 266 ? -15.178 19.038 -12.724 1.00 37.28 266 CYS A CA 1
ATOM 2168 C C . CYS A 1 266 ? -15.679 17.987 -13.722 1.00 37.28 266 CYS A C 1
ATOM 2170 O O . CYS A 1 266 ? -15.356 18.094 -14.903 1.00 37.28 266 CYS A O 1
ATOM 2172 N N . ASP A 1 267 ? -16.489 17.027 -13.282 1.00 40.91 267 ASP A N 1
ATOM 2173 C CA . ASP A 1 267 ? -17.135 16.080 -14.183 1.00 40.91 267 ASP A CA 1
ATOM 2174 C C . ASP A 1 267 ? -18.486 16.616 -14.658 1.00 40.91 267 ASP A C 1
ATOM 2176 O O . ASP A 1 267 ? -19.545 16.299 -14.129 1.00 40.91 267 ASP A O 1
ATOM 2180 N N . ASP A 1 268 ? -18.432 17.421 -15.717 1.00 38.06 268 ASP A N 1
ATOM 2181 C CA . ASP A 1 268 ? -19.542 17.546 -16.658 1.00 38.06 268 ASP A CA 1
ATOM 2182 C C . ASP A 1 268 ? -18.998 17.295 -18.074 1.00 38.06 268 ASP A C 1
ATOM 2184 O O . ASP A 1 268 ? -18.701 18.219 -18.838 1.00 38.06 268 ASP A O 1
ATOM 2188 N N . GLU A 1 269 ? -18.886 16.019 -18.456 1.00 38.06 269 GLU A N 1
ATOM 2189 C CA . GLU A 1 269 ? -18.811 15.593 -19.861 1.00 38.06 269 GLU A CA 1
ATOM 2190 C C . GLU A 1 269 ? -20.157 15.844 -20.574 1.00 38.06 269 GLU A C 1
ATOM 2192 O O . GLU A 1 269 ? -20.816 14.929 -21.070 1.00 38.06 269 GLU A O 1
ATOM 2197 N N . ASN A 1 270 ? -20.610 17.099 -20.642 1.00 37.34 270 ASN A N 1
ATOM 2198 C CA . ASN A 1 270 ? -21.769 17.458 -21.454 1.00 37.34 270 ASN A CA 1
ATOM 2199 C C . ASN A 1 270 ? -21.510 18.754 -22.246 1.00 37.34 270 ASN A C 1
ATOM 2201 O O . ASN A 1 270 ? -21.756 19.854 -21.749 1.00 37.34 270 ASN A O 1
ATOM 2205 N N . PRO A 1 271 ? -21.040 18.672 -23.509 1.00 37.44 271 PRO A N 1
ATOM 2206 C CA . PRO A 1 271 ? -20.664 19.839 -24.322 1.00 37.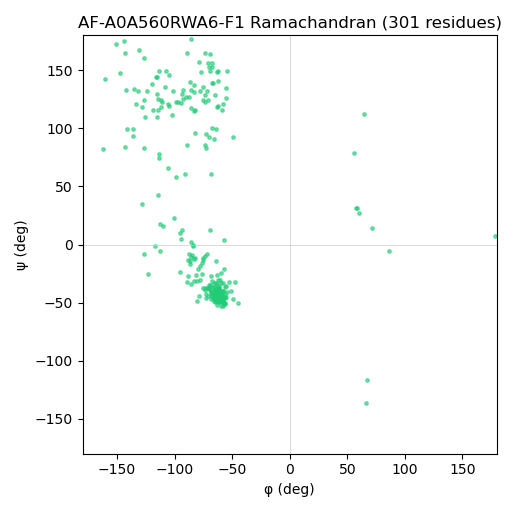44 271 PRO A CA 1
ATOM 2207 C C . PRO A 1 271 ? -21.837 20.732 -24.781 1.00 37.44 271 PRO A C 1
ATOM 2209 O O . PRO A 1 271 ? -21.670 21.557 -25.683 1.00 37.44 271 PRO A O 1
ATOM 2212 N N . HIS A 1 272 ? -23.042 20.567 -24.227 1.00 37.44 272 HIS A N 1
ATOM 2213 C CA . HIS A 1 272 ? -24.277 21.151 -24.763 1.00 37.44 272 HIS A CA 1
ATOM 2214 C C . HIS A 1 272 ? -25.120 21.937 -23.751 1.00 37.44 272 HIS A C 1
ATOM 2216 O O . HIS A 1 272 ? -26.340 21.998 -23.879 1.00 37.44 272 HIS A O 1
ATOM 2222 N N . SER A 1 273 ? -24.497 22.632 -22.800 1.00 35.47 273 SER A N 1
ATOM 2223 C CA . SER A 1 273 ? -25.170 23.710 -22.063 1.00 35.47 273 SER A CA 1
ATOM 2224 C C . SER A 1 273 ? -24.541 25.067 -22.382 1.00 35.47 273 SER A C 1
ATOM 2226 O O . SER A 1 273 ? -23.834 25.673 -21.581 1.00 35.47 273 SER A O 1
ATOM 2228 N N . THR A 1 274 ? -24.826 25.583 -23.577 1.00 39.28 274 THR A N 1
ATOM 2229 C CA . THR A 1 274 ? -24.755 27.023 -23.845 1.00 39.28 274 THR A CA 1
ATOM 2230 C C . THR A 1 274 ? -25.831 27.725 -23.026 1.00 39.28 274 THR A C 1
ATOM 2232 O O . THR A 1 274 ? -26.948 27.883 -23.501 1.00 39.28 274 THR A O 1
ATOM 2235 N N . ASN A 1 275 ? -25.497 28.147 -21.808 1.00 34.94 275 ASN A N 1
ATOM 2236 C CA . ASN A 1 275 ? -26.178 29.239 -21.120 1.00 34.94 275 ASN A CA 1
ATOM 2237 C C . ASN A 1 275 ? -25.129 30.059 -20.366 1.00 34.94 275 ASN A C 1
ATOM 2239 O O . ASN A 1 275 ? -24.657 29.701 -19.292 1.00 34.94 275 ASN A O 1
ATOM 2243 N N . VAL A 1 276 ? -24.743 31.167 -20.994 1.00 41.25 276 VAL A N 1
ATOM 2244 C CA . VAL A 1 276 ? -23.915 32.224 -20.414 1.00 41.25 276 VAL A CA 1
ATOM 2245 C C . VAL A 1 276 ? -24.779 32.934 -19.374 1.00 41.25 276 VAL A C 1
ATOM 2247 O O . VAL A 1 276 ? -25.559 33.816 -19.728 1.00 41.25 276 VAL A O 1
ATOM 2250 N N . GLY A 1 277 ? -24.722 32.503 -18.113 1.00 35.62 277 GLY A N 1
ATOM 2251 C CA . GLY A 1 277 ? -25.583 33.116 -17.103 1.00 35.62 277 GLY A CA 1
ATOM 2252 C C . GLY A 1 277 ? -25.545 32.588 -15.677 1.00 35.62 277 GLY A C 1
ATOM 2253 O O . GLY A 1 277 ? -26.378 33.051 -14.913 1.00 35.62 277 GLY A O 1
ATOM 2254 N N . ASP A 1 278 ? -24.646 31.673 -15.296 1.00 37.09 278 ASP A N 1
ATOM 2255 C CA . ASP A 1 278 ? -24.479 31.321 -13.877 1.00 37.09 278 ASP A CA 1
ATOM 2256 C C . ASP A 1 278 ? -23.136 30.610 -13.619 1.00 37.09 278 ASP A C 1
ATOM 2258 O O . ASP A 1 278 ? -23.041 29.385 -13.611 1.00 37.09 278 ASP A O 1
ATOM 2262 N N . TYR A 1 279 ? -22.049 31.375 -13.477 1.00 41.94 279 TYR A N 1
ATOM 2263 C CA . TYR A 1 279 ? -20.746 30.809 -13.089 1.00 41.94 279 TYR A CA 1
ATOM 2264 C C . TYR A 1 279 ? -20.682 30.452 -11.589 1.00 41.94 279 TYR A C 1
ATOM 2266 O O . TYR A 1 279 ? -19.775 29.720 -11.191 1.00 41.94 279 TYR A O 1
ATOM 2274 N N . ASP A 1 280 ? -21.644 30.913 -10.778 1.00 37.50 280 ASP A N 1
ATOM 2275 C CA . ASP A 1 280 ? -21.706 30.676 -9.326 1.00 37.50 280 ASP A CA 1
ATOM 2276 C C . ASP A 1 280 ? -22.424 29.364 -8.952 1.00 37.50 280 ASP A C 1
ATOM 2278 O O . ASP A 1 280 ? -22.365 28.932 -7.801 1.00 37.50 280 ASP A O 1
ATOM 2282 N N . ALA A 1 281 ? -23.051 28.679 -9.915 1.00 36.12 281 ALA A N 1
ATOM 2283 C CA . ALA A 1 281 ? -23.781 27.427 -9.694 1.00 36.12 281 ALA A CA 1
ATOM 2284 C C . ALA A 1 281 ? -22.950 26.148 -9.928 1.00 36.12 281 ALA A C 1
ATOM 2286 O O . ALA A 1 281 ? -23.506 25.049 -9.971 1.00 36.12 281 ALA A O 1
ATOM 2287 N N . ARG A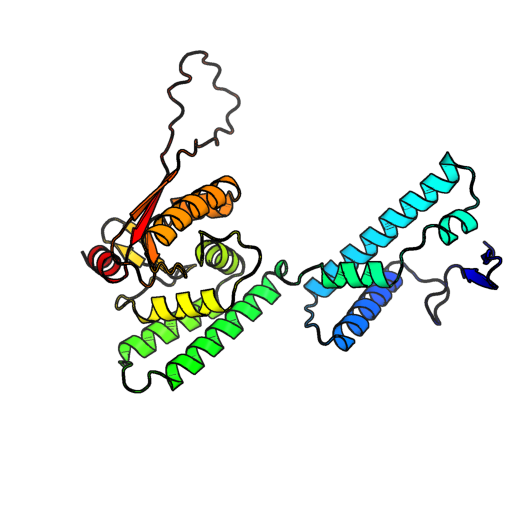 1 282 ? -21.617 26.248 -10.046 1.00 40.69 282 ARG A N 1
ATOM 2288 C CA . ARG A 1 282 ? -20.748 25.065 -9.943 1.00 40.69 282 ARG A CA 1
ATOM 2289 C C . ARG A 1 282 ? -20.807 24.562 -8.502 1.00 40.69 282 ARG A C 1
ATOM 2291 O O . ARG A 1 282 ? -20.173 25.142 -7.623 1.00 40.69 282 ARG A O 1
ATOM 2298 N N . LEU A 1 283 ? -21.600 23.514 -8.264 1.00 43.12 283 LEU A N 1
ATOM 2299 C CA . LEU A 1 283 ? -21.715 22.790 -6.994 1.00 43.12 283 LEU A CA 1
ATOM 2300 C C . LEU A 1 283 ? -20.316 22.423 -6.473 1.00 43.12 283 LEU A C 1
ATOM 2302 O O . LEU A 1 283 ? -19.750 21.385 -6.797 1.00 43.12 283 LEU A O 1
ATOM 2306 N N . THR A 1 284 ? -19.744 23.286 -5.638 1.00 47.12 284 THR A N 1
ATOM 2307 C CA . THR A 1 284 ? -18.526 23.005 -4.881 1.00 47.12 284 THR A CA 1
ATOM 2308 C C . THR A 1 284 ? -18.924 22.044 -3.769 1.00 47.12 284 THR A C 1
ATOM 2310 O O . THR A 1 284 ? -19.289 22.448 -2.665 1.00 47.12 284 THR A O 1
ATOM 2313 N N . LYS A 1 285 ? -18.942 20.743 -4.069 1.00 54.25 285 LYS A N 1
ATOM 2314 C CA . LYS A 1 285 ? -19.196 19.717 -3.060 1.00 54.25 285 LYS A CA 1
ATOM 2315 C C . LYS A 1 285 ? -17.953 19.612 -2.179 1.00 54.25 285 LYS A C 1
ATOM 2317 O O . LYS A 1 285 ? -16.984 18.949 -2.522 1.00 54.25 285 LYS A O 1
ATOM 2322 N N . GLN A 1 286 ? -17.970 20.329 -1.057 1.00 68.75 286 GLN A N 1
ATOM 2323 C CA . GLN A 1 286 ? -16.877 20.326 -0.088 1.00 68.75 286 GLN A CA 1
ATOM 2324 C C . GLN A 1 286 ? -16.657 18.895 0.423 1.00 68.75 286 GLN A C 1
ATOM 2326 O O . GLN A 1 286 ? -17.540 18.327 1.072 1.00 68.75 286 GLN A O 1
ATOM 2331 N N . LEU A 1 287 ? -15.488 18.314 0.140 1.00 82.75 287 LEU A N 1
ATOM 2332 C CA . LEU A 1 287 ? -15.102 17.034 0.721 1.00 82.75 287 LEU A CA 1
ATOM 2333 C C . LEU A 1 287 ? -14.692 17.277 2.175 1.00 82.75 287 LEU A C 1
ATOM 2335 O O . LEU A 1 287 ? -13.816 18.100 2.458 1.00 82.75 287 LEU A O 1
ATOM 2339 N N . ARG A 1 288 ? -15.347 16.562 3.090 1.00 88.12 288 ARG A N 1
ATOM 2340 C CA . ARG A 1 288 ? -15.039 16.571 4.521 1.00 88.12 288 ARG A CA 1
ATOM 2341 C C . ARG A 1 288 ? -14.640 15.172 4.943 1.00 88.12 288 ARG A C 1
ATOM 2343 O O . ARG A 1 288 ? -15.467 14.265 4.874 1.00 88.12 288 ARG A O 1
ATOM 2350 N N . ILE A 1 289 ? -13.390 15.034 5.365 1.00 92.19 289 ILE A N 1
ATOM 2351 C CA . ILE A 1 289 ? -12.836 13.786 5.882 1.00 92.19 289 ILE A CA 1
ATOM 2352 C C . ILE A 1 289 ? -12.712 13.936 7.396 1.00 92.19 289 ILE A C 1
ATOM 2354 O O . ILE A 1 289 ? -12.036 14.845 7.880 1.00 92.19 289 ILE A O 1
ATOM 2358 N N . ASN A 1 290 ? -13.376 13.060 8.137 1.00 93.75 290 ASN A N 1
ATOM 2359 C CA . ASN A 1 290 ? -13.297 12.994 9.589 1.00 93.75 290 ASN A CA 1
ATOM 2360 C C . ASN A 1 290 ? -12.209 11.998 9.979 1.00 93.75 290 ASN A C 1
ATOM 2362 O O . ASN A 1 290 ? -12.187 10.884 9.461 1.00 93.75 290 ASN A O 1
ATOM 2366 N N . ILE A 1 291 ? -11.330 12.372 10.904 1.00 93.62 291 ILE A N 1
ATOM 2367 C CA . ILE A 1 291 ? -10.338 11.465 11.482 1.00 93.62 291 ILE A CA 1
ATOM 2368 C C . ILE A 1 291 ? -10.681 11.298 12.958 1.00 93.62 291 ILE A C 1
ATOM 2370 O O . ILE A 1 291 ? -10.661 12.267 13.719 1.00 93.62 291 ILE A O 1
ATOM 2374 N N . LEU A 1 292 ? -11.036 10.073 13.342 1.00 94.69 292 LEU A N 1
ATOM 2375 C CA . LEU A 1 292 ? -11.588 9.744 14.650 1.00 94.69 292 LEU A CA 1
ATOM 2376 C C . LEU A 1 292 ? -10.650 8.829 15.445 1.00 94.69 292 LEU A C 1
ATOM 2378 O O . LEU A 1 292 ? -10.029 7.920 14.876 1.00 94.69 292 LEU A O 1
ATOM 2382 N N . PRO A 1 293 ? -10.574 9.003 16.775 1.00 93.56 293 PRO A N 1
ATOM 2383 C CA . PRO A 1 293 ? -9.974 8.004 17.639 1.00 93.56 293 PRO A CA 1
ATOM 2384 C C . PRO A 1 293 ? -10.878 6.768 17.730 1.00 93.56 293 PRO A C 1
ATOM 2386 O O . PRO A 1 293 ? -12.095 6.842 17.564 1.00 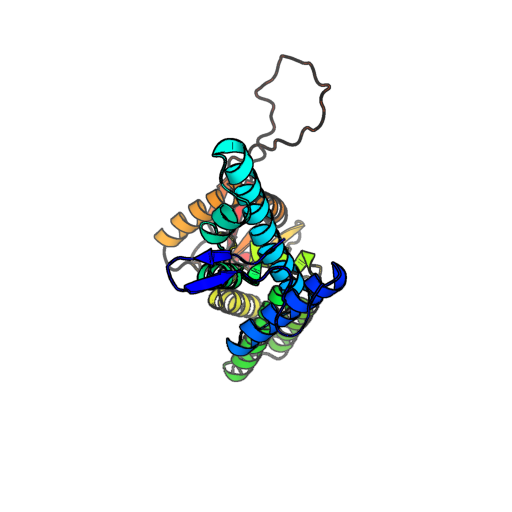93.56 293 PRO A O 1
ATOM 2389 N N . VAL A 1 294 ? -10.279 5.619 18.059 1.00 92.88 294 VAL A N 1
ATOM 2390 C CA . VAL A 1 294 ? -10.974 4.316 18.129 1.00 92.88 294 VAL A CA 1
ATOM 2391 C C . VAL A 1 294 ? -12.261 4.372 18.950 1.00 92.88 294 VAL A C 1
ATOM 2393 O O . VAL A 1 294 ? -13.289 3.886 18.498 1.00 92.88 294 VAL A O 1
ATOM 2396 N N . LYS A 1 295 ? -12.214 4.988 20.137 1.00 92.31 295 LYS A N 1
ATOM 2397 C CA . LYS A 1 295 ? -13.360 5.034 21.056 1.00 92.31 295 LYS A CA 1
ATOM 2398 C C . LYS A 1 295 ? -14.556 5.782 20.467 1.00 92.31 295 LYS A C 1
ATOM 2400 O O . LYS A 1 295 ? -15.687 5.337 20.641 1.00 92.31 295 LYS A O 1
ATOM 2405 N N . ASP A 1 296 ? -14.300 6.889 19.777 1.00 93.62 296 ASP A N 1
ATOM 2406 C CA . ASP A 1 296 ? -15.352 7.721 19.188 1.00 93.62 296 ASP A CA 1
ATOM 2407 C C . ASP A 1 296 ? -15.947 7.013 17.967 1.00 93.62 296 ASP A C 1
ATOM 2409 O O . ASP A 1 296 ? -17.165 6.912 17.844 1.00 93.62 296 ASP A O 1
ATOM 2413 N N . ALA A 1 297 ? -15.095 6.410 17.130 1.00 93.62 297 ALA A N 1
ATOM 2414 C CA . ALA A 1 297 ? -15.545 5.594 16.007 1.00 93.62 297 ALA A CA 1
ATOM 2415 C C . ALA A 1 297 ? -16.423 4.419 16.472 1.00 93.62 297 ALA A C 1
ATOM 2417 O O . ALA A 1 297 ? -17.493 4.192 15.919 1.00 93.62 297 ALA A O 1
ATOM 2418 N N . GLU A 1 298 ? -16.023 3.692 17.518 1.00 93.25 298 GLU A N 1
ATOM 2419 C CA . GLU A 1 298 ? -16.832 2.603 18.076 1.00 93.25 298 GLU A CA 1
ATOM 2420 C C . GLU A 1 298 ? -18.167 3.089 18.644 1.00 93.25 298 GLU A C 1
ATOM 2422 O O . GLU A 1 298 ? -19.179 2.400 18.496 1.00 93.25 298 GLU A O 1
ATOM 2427 N N . ALA A 1 299 ? -18.189 4.258 19.288 1.00 92.31 299 ALA A N 1
ATOM 2428 C CA . ALA A 1 299 ? -19.423 4.848 19.786 1.00 92.31 299 ALA A CA 1
ATOM 2429 C C . ALA A 1 299 ? -20.385 5.172 18.633 1.00 92.31 299 ALA A C 1
ATOM 2431 O O . ALA A 1 299 ? -21.565 4.846 18.728 1.00 92.31 299 ALA A O 1
ATOM 2432 N N . GLU A 1 300 ? -19.885 5.740 17.533 1.00 93.19 300 GLU A N 1
ATOM 2433 C CA . GLU A 1 300 ? -20.698 6.069 16.358 1.00 93.19 300 GLU A CA 1
ATOM 2434 C C . GLU A 1 300 ? -21.149 4.839 15.565 1.00 93.19 300 GLU A C 1
ATOM 2436 O O . GLU A 1 300 ? -22.279 4.804 15.082 1.00 93.19 300 GLU A O 1
ATOM 2441 N N . ILE A 1 301 ? -20.301 3.814 15.443 1.00 93.12 301 ILE A N 1
ATOM 2442 C CA . ILE A 1 301 ? -20.648 2.568 14.744 1.00 93.12 301 ILE A CA 1
ATOM 2443 C C . ILE A 1 301 ? -21.753 1.809 15.500 1.00 93.12 301 ILE A C 1
ATOM 2445 O O . ILE A 1 301 ? -22.634 1.220 14.874 1.00 93.12 301 ILE A O 1
ATOM 2449 N N . ASN A 1 302 ? -21.730 1.832 16.838 1.00 89.38 302 ASN A N 1
ATOM 2450 C CA . ASN A 1 302 ? -22.715 1.137 17.676 1.00 89.38 302 ASN A CA 1
ATOM 2451 C C . ASN A 1 302 ? -23.993 1.952 17.970 1.00 89.38 302 ASN A C 1
ATOM 2453 O O . ASN A 1 302 ? -24.990 1.368 18.419 1.00 89.38 302 ASN A O 1
ATOM 2457 N N . ALA A 1 303 ? -23.963 3.274 17.757 1.00 82.88 303 ALA A N 1
ATOM 2458 C CA . ALA A 1 303 ? -25.093 4.186 17.970 1.00 82.88 303 ALA A CA 1
ATOM 2459 C C . ALA A 1 303 ? -26.308 3.810 17.121 1.00 82.88 303 ALA A C 1
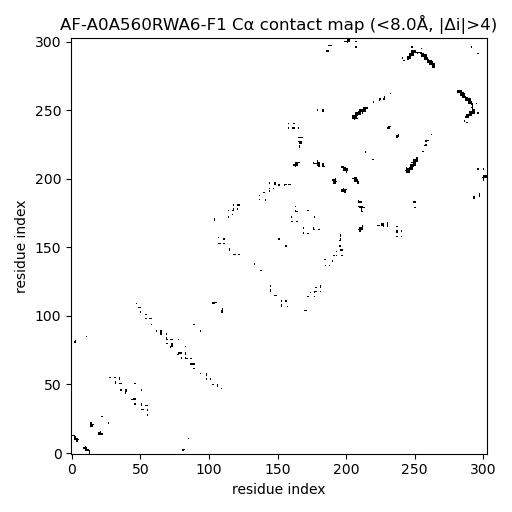ATOM 2461 O O . ALA A 1 303 ? -27.442 3.869 17.656 1.00 82.88 303 ALA A O 1
#

Nearest PDB structures (foldseek):
  1r0d-assembly3_D  TM=2.045E-01  e=8.991E+00  Homo sapiens

Sequence (303 aa):
MSDFTAPSGETVKFYSYGQIKYCSLDEIENITKQAIKETLDRLKTLQSEHTLNLNYCLVSEQISSKAIYIHAQNQLHGYTENEAAYHNRISARQILESLLDNQPHLDVEYFAAELRNEFFKNLEARVEDEVVGLTEQNYLRITEMFRHLYILPKIDVEKLCQLLNPSERFSKIQKIDIFRYTKLIGKICVEPILKGIPHYLNKHNSFYLPTAITLLDEHEVSQCAGQINEAITTNENLLTLLFEYNNLIAAHLDSQFQVESKITDCDDENPHSTNVGDYDARLTKQLRINILPVKDAEAEINA

Solvent-accessible surface area (backbone atoms only — not comparable to full-atom values): 17613 Å² total; per-residue (Å²): 139,78,68,45,68,47,98,86,69,54,65,52,70,78,63,58,64,86,92,46,67,72,72,56,73,74,52,48,53,52,54,50,40,50,53,51,48,60,52,36,53,74,70,71,49,89,77,51,75,64,55,45,51,51,49,40,50,52,55,51,49,53,53,49,56,43,51,55,50,32,54,49,43,28,76,77,70,68,41,52,71,61,56,32,48,65,77,58,62,84,54,70,64,60,55,48,51,51,56,67,67,57,56,68,72,77,40,60,65,60,40,50,52,50,54,42,52,54,52,50,53,52,49,54,53,45,57,70,75,39,68,92,75,62,47,73,67,57,49,52,52,48,52,51,54,50,56,50,64,60,68,51,53,69,72,40,49,55,51,43,57,47,51,31,41,50,50,51,80,81,77,69,88,52,71,66,40,57,50,38,28,56,53,38,62,67,66,56,92,67,86,65,44,83,67,78,54,70,27,38,57,26,90,84,73,48,36,36,30,73,22,26,45,69,41,93,50,74,66,50,50,57,50,42,42,52,31,30,53,52,36,41,76,77,29,66,69,52,38,57,48,43,71,64,45,26,29,34,32,29,38,62,48,95,67,65,52,73,37,78,40,90,50,66,76,80,86,70,98,58,100,78,74,93,66,96,82,63,88,83,70,65,69,60,59,66,48,63,34,39,41,27,22,58,71,58,48,52,50,53,44,73,98

pLDDT: mean 75.64, std 14.78, range [34.94, 95.5]

Secondary structure (DSSP, 8-state):
---EE-TTS-EE-TTEETTEES--HHHHHHHHHHHHHHHHHHTT----HHHHHHHHHHHHHHHHHHHHHHHHHHHHH---HHHHHHHTPPPHHHHHHHHHHS-GGG-HHHHHHHHHHHHHHHHHHHHHH-TTT--HHHHHHHHHHHHHHHH--HHHHHHHHHHHSTTS-SSS--HHHHHHHHHHHTT--SPPB-SSS-BEE-TT--EEEEEEEE--SHHHHHHHHHHHHHHHHH-HHHHHHHHH--EEEEES-SS-EEEEE-PPP-----TT----S-GGGS----EEEEEEEHHHHHHHHH-

Mean predicted aligned error: 16.02 Å